Protein AF-A0A7S2Q3U4-F1 (afdb_monomer)

InterPro domains:
  IPR019410 Lysine methyltransferase [PF10294] (89-239)
  IPR019410 Lysine methyltransferase [PTHR14614] (56-246)
  IPR029063 S-adenosyl-L-methionine-dependent methyltransferase superfamily [G3DSA:3.40.50.150] (83-273)
  IPR029063 S-adenosyl-L-methionine-dependent methyltransferase superfamily [SSF53335] (100-241)

Mean predicted aligned error: 9.2 Å

Structure (mmCIF, N/CA/C/O backbone):
data_AF-A0A7S2Q3U4-F1
#
_entry.id   AF-A0A7S2Q3U4-F1
#
loop_
_atom_site.group_PDB
_atom_site.id
_atom_site.type_symbol
_atom_site.label_atom_id
_atom_site.label_alt_id
_atom_site.label_comp_id
_atom_site.label_asym_id
_atom_site.label_entity_id
_atom_site.label_seq_id
_atom_site.pdbx_PDB_ins_code
_atom_site.Cartn_x
_atom_site.Cartn_y
_atom_site.Cartn_z
_atom_site.occupancy
_atom_site.B_iso_or_equiv
_atom_site.auth_seq_id
_atom_site.auth_comp_id
_atom_site.auth_asym_id
_atom_site.auth_atom_id
_atom_site.pdbx_PDB_model_num
ATOM 1 N N . ALA A 1 1 ? -20.741 70.469 26.275 1.00 39.69 1 ALA A N 1
ATOM 2 C CA . ALA A 1 1 ? -21.508 69.922 27.409 1.00 39.69 1 ALA A CA 1
ATOM 3 C C . ALA A 1 1 ? -22.621 69.038 26.862 1.00 39.69 1 ALA A C 1
ATOM 5 O O . ALA A 1 1 ? -23.192 69.388 25.840 1.00 39.69 1 ALA A O 1
ATOM 6 N N . SER A 1 2 ? -22.892 67.933 27.559 1.00 34.25 2 SER A N 1
ATOM 7 C CA . SER A 1 2 ? -23.866 66.868 27.267 1.00 34.25 2 SER A CA 1
ATOM 8 C C . SER A 1 2 ? -23.470 65.836 26.199 1.00 34.25 2 SER A C 1
ATOM 10 O O . SER A 1 2 ? -23.856 65.908 25.038 1.00 34.25 2 SER A O 1
ATOM 12 N N . PHE A 1 3 ? -22.700 64.846 26.658 1.00 31.09 3 PHE A N 1
ATOM 13 C CA . PHE A 1 3 ? -22.682 63.483 26.129 1.00 31.09 3 PHE A CA 1
ATOM 14 C C . PHE A 1 3 ? -23.925 62.754 26.656 1.00 31.09 3 PHE A C 1
ATOM 16 O O . PHE A 1 3 ? -24.131 62.726 27.867 1.00 31.09 3 PHE A O 1
ATOM 23 N N . THR A 1 4 ? -24.719 62.130 25.786 1.00 37.69 4 THR A N 1
ATOM 24 C CA . THR A 1 4 ? -25.735 61.138 26.180 1.00 37.69 4 THR A CA 1
ATOM 25 C C . THR A 1 4 ? -25.824 60.023 25.134 1.00 37.69 4 THR A C 1
ATOM 27 O O . THR A 1 4 ? -26.362 60.194 24.050 1.00 37.69 4 THR A O 1
ATOM 30 N N . SER A 1 5 ? -25.203 58.892 25.484 1.00 32.31 5 SER A N 1
ATOM 31 C CA . SER A 1 5 ? -25.674 57.508 25.329 1.00 32.31 5 SER A CA 1
ATOM 32 C C . SER A 1 5 ? -26.728 57.202 24.250 1.00 32.31 5 SER A C 1
ATOM 34 O O . SER A 1 5 ? -27.918 57.424 24.468 1.00 32.31 5 SER A O 1
ATOM 36 N N . VAL A 1 6 ? -26.315 56.476 23.205 1.00 34.75 6 VAL A N 1
ATOM 37 C CA . VAL A 1 6 ? -27.176 55.498 22.522 1.00 34.75 6 VAL A CA 1
ATOM 38 C C . VAL A 1 6 ? -26.404 54.181 22.423 1.00 34.75 6 VAL A C 1
ATOM 40 O O . VAL A 1 6 ? -25.513 54.023 21.592 1.00 34.75 6 VAL A O 1
ATOM 43 N N . LEU A 1 7 ? -26.722 53.257 23.334 1.00 30.14 7 LEU A N 1
ATOM 44 C CA . LEU A 1 7 ? -26.370 51.841 23.245 1.00 30.14 7 LEU A CA 1
ATOM 45 C C . LEU A 1 7 ? -27.150 51.230 22.072 1.00 30.14 7 LEU A C 1
ATOM 47 O O . LEU A 1 7 ? -28.379 51.199 22.109 1.00 30.14 7 LEU A O 1
ATOM 51 N N . ALA A 1 8 ? -26.447 50.723 21.062 1.00 33.50 8 ALA A N 1
ATOM 52 C CA . ALA A 1 8 ? -27.019 49.838 20.055 1.00 33.50 8 ALA A CA 1
ATOM 53 C C . ALA A 1 8 ? -26.645 48.391 20.401 1.00 33.50 8 ALA A C 1
ATOM 55 O O . ALA A 1 8 ? -25.475 48.013 20.435 1.00 33.50 8 ALA A O 1
ATOM 56 N N . THR A 1 9 ? -27.673 47.610 20.705 1.00 32.03 9 THR A N 1
ATOM 57 C CA . THR A 1 9 ? -27.653 46.184 21.020 1.00 32.03 9 THR A CA 1
ATOM 58 C C . THR A 1 9 ? -27.154 45.380 19.816 1.00 32.03 9 THR A C 1
ATOM 60 O O . THR A 1 9 ? -27.858 45.276 18.816 1.00 32.03 9 THR A O 1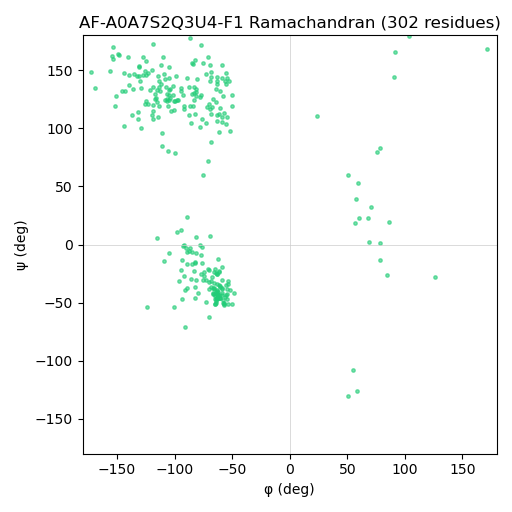
ATOM 63 N N . PHE A 1 10 ? -25.965 44.780 19.904 1.00 30.84 10 PHE A N 1
ATOM 64 C CA . PHE A 1 10 ? -25.557 43.720 18.979 1.00 30.84 10 PHE A CA 1
ATOM 65 C C . PHE A 1 10 ? -26.081 42.384 19.509 1.00 30.84 10 PHE A C 1
ATOM 67 O O . PHE A 1 10 ? -25.569 41.842 20.486 1.00 30.84 10 PHE A O 1
ATOM 74 N N . LEU A 1 11 ? -27.141 41.882 18.874 1.00 31.42 11 LEU A N 1
ATOM 75 C CA . LEU A 1 11 ? -27.585 40.501 19.018 1.00 31.42 11 LEU A CA 1
ATOM 76 C C . LEU A 1 11 ? -26.591 39.588 18.296 1.00 31.42 11 LEU A C 1
ATOM 78 O O . LEU A 1 11 ? -26.389 39.683 17.087 1.00 31.42 11 LEU A O 1
ATOM 82 N N . SER A 1 12 ? -25.979 38.710 19.077 1.00 30.80 12 SER A N 1
ATOM 83 C CA . SER A 1 12 ? -25.169 37.574 18.664 1.00 30.80 12 SER A CA 1
ATOM 84 C C . SER A 1 12 ? -26.010 36.607 17.829 1.00 30.80 12 SER A C 1
ATOM 86 O O . SER A 1 12 ? -26.972 36.025 18.327 1.00 30.80 12 SER A O 1
ATOM 88 N N . LEU A 1 13 ? -25.631 36.410 16.567 1.00 27.88 13 LEU A N 1
ATOM 89 C CA . LEU A 1 13 ? -26.151 35.336 15.726 1.00 27.88 13 LEU A CA 1
ATOM 90 C C . LEU A 1 13 ? -25.061 34.265 15.594 1.00 27.88 13 LEU A C 1
ATOM 92 O O . LEU A 1 13 ? -24.306 34.232 14.626 1.00 27.88 13 LEU A O 1
ATOM 96 N N . SER A 1 14 ? -24.940 33.418 16.615 1.00 30.03 14 SER A N 1
ATOM 97 C CA . SER A 1 14 ? -24.139 32.198 16.529 1.00 30.03 14 SER A CA 1
ATOM 98 C C . SER A 1 14 ? -24.891 31.208 15.646 1.00 30.03 14 SER A C 1
ATOM 100 O O . SER A 1 14 ? -25.899 30.637 16.060 1.00 30.03 14 SER A O 1
ATOM 102 N N . ILE A 1 15 ? -24.428 31.035 14.409 1.00 30.47 15 ILE A N 1
ATOM 103 C CA . ILE A 1 15 ? -24.884 29.953 13.539 1.00 30.47 15 ILE A CA 1
ATOM 104 C C . ILE A 1 15 ? -24.358 28.652 14.144 1.00 30.47 15 ILE A C 1
ATOM 106 O O . ILE A 1 15 ? -23.153 28.414 14.209 1.00 30.47 15 ILE A O 1
ATOM 110 N N . LEU A 1 16 ? -25.293 27.844 14.636 1.00 29.38 16 LEU A N 1
ATOM 111 C CA . LEU A 1 16 ? -25.071 26.503 15.150 1.00 29.38 16 LEU A CA 1
ATOM 112 C C . LEU A 1 16 ? -24.691 25.600 13.963 1.00 29.38 16 LEU A C 1
ATOM 114 O O . LEU A 1 16 ? -25.557 25.021 13.312 1.00 29.38 16 LEU A O 1
ATOM 118 N N . VAL A 1 17 ? -23.402 25.509 13.635 1.00 33.88 17 VAL A N 1
ATOM 119 C CA . VAL A 1 17 ? -22.908 24.395 12.820 1.00 33.88 17 VAL A CA 1
ATOM 120 C C . VAL A 1 17 ? -22.855 23.204 13.763 1.00 33.88 17 VAL A C 1
ATOM 122 O O . VAL A 1 17 ? -22.078 23.190 14.715 1.00 33.88 17 VAL A O 1
ATOM 125 N N . GLY A 1 18 ? -23.774 22.262 13.563 1.00 26.69 18 GLY A N 1
ATOM 126 C CA . GLY A 1 18 ? -23.848 21.044 14.349 1.00 26.69 18 GLY A CA 1
ATOM 127 C C . GLY A 1 18 ? -22.545 20.271 14.219 1.00 26.69 18 GLY A C 1
ATOM 128 O O . GLY A 1 18 ? -22.296 19.640 13.197 1.00 26.69 18 GLY A O 1
ATOM 129 N N . SER A 1 19 ? -21.729 20.308 15.267 1.00 32.62 19 SER A N 1
ATOM 130 C CA . SER A 1 19 ? -20.693 19.315 15.493 1.00 32.62 19 SER A CA 1
ATOM 131 C C . SER A 1 19 ? -21.398 17.974 15.658 1.00 32.62 19 SER A C 1
ATOM 133 O O . SER A 1 19 ? -21.882 17.649 16.743 1.00 32.62 19 SER A O 1
ATOM 135 N N . SER A 1 20 ? -21.477 17.179 14.593 1.00 30.70 20 SER A N 1
ATOM 136 C CA . SER A 1 20 ? -21.661 15.739 14.734 1.00 30.70 20 SER A CA 1
ATOM 137 C C . SER A 1 20 ? -20.352 15.175 15.282 1.00 30.70 20 SER A C 1
ATOM 139 O O . SER A 1 20 ? -19.569 14.554 14.569 1.00 30.70 20 SER A O 1
ATOM 141 N N . ALA A 1 21 ? -20.089 15.462 16.559 1.00 32.41 21 ALA A N 1
ATOM 142 C CA . ALA A 1 21 ? -19.176 14.670 17.349 1.00 32.41 21 ALA A CA 1
ATOM 143 C C . ALA A 1 21 ? -19.734 13.250 17.290 1.00 32.41 21 ALA A C 1
ATOM 145 O O . ALA A 1 21 ? -20.852 13.001 17.749 1.00 32.41 21 ALA A O 1
ATOM 146 N N . PHE A 1 22 ? -18.996 12.355 16.639 1.00 33.34 22 PHE A N 1
ATOM 147 C CA . PHE A 1 22 ? -19.257 10.931 16.709 1.00 33.34 22 PHE A CA 1
ATOM 148 C C . PHE A 1 22 ? -19.243 10.582 18.199 1.00 33.34 22 PHE A C 1
ATOM 150 O O . PHE A 1 22 ? -18.209 10.610 18.863 1.00 33.34 22 PHE A O 1
ATOM 157 N N . SER A 1 23 ? -20.438 10.400 18.756 1.00 31.28 23 SER A N 1
ATOM 158 C CA . SER A 1 23 ? -20.632 9.951 20.123 1.00 31.28 23 SER A CA 1
ATOM 159 C C . SER A 1 23 ? -19.931 8.607 20.224 1.00 31.28 23 SER A C 1
ATOM 161 O O . SER A 1 23 ? -20.405 7.642 19.627 1.00 31.28 23 SER A O 1
ATOM 163 N N . ALA A 1 24 ? -18.819 8.563 20.959 1.00 37.25 24 ALA A N 1
ATOM 164 C CA . ALA A 1 24 ? -18.133 7.340 21.340 1.00 37.25 24 ALA A CA 1
ATOM 165 C C . ALA A 1 24 ? -19.154 6.388 21.978 1.00 37.25 24 ALA A C 1
ATOM 167 O O . ALA A 1 24 ? -19.521 6.530 23.147 1.00 37.25 24 ALA A O 1
ATOM 168 N N . SER A 1 25 ? -19.675 5.452 21.182 1.00 31.17 25 SER A N 1
ATOM 169 C CA . SER A 1 25 ? -20.536 4.395 21.683 1.00 31.17 25 SER A CA 1
ATOM 170 C C . SER A 1 25 ? -19.630 3.367 22.340 1.00 31.17 25 SER A C 1
ATOM 172 O O . SER A 1 25 ? -18.963 2.565 21.692 1.00 31.17 25 SER A O 1
ATOM 174 N N . THR A 1 26 ? -19.576 3.431 23.658 1.00 41.06 26 THR A N 1
ATOM 175 C CA . THR A 1 26 ? -18.951 2.442 24.518 1.00 41.06 26 THR A CA 1
ATOM 176 C C . THR A 1 26 ? -19.664 1.096 24.385 1.00 41.06 26 THR A C 1
ATOM 178 O O . THR A 1 26 ? -20.737 0.907 24.947 1.00 41.06 26 THR A O 1
ATOM 181 N N . SER A 1 27 ? -19.040 0.126 23.707 1.00 35.81 27 SER A N 1
ATOM 182 C CA . SER A 1 27 ? -18.682 -1.160 24.328 1.00 35.81 27 SER A CA 1
ATOM 183 C C . SER A 1 27 ? -17.751 -1.989 23.430 1.00 35.81 27 SER A C 1
ATOM 185 O O . SER A 1 27 ? -18.069 -2.204 22.266 1.00 35.81 27 SER A O 1
ATOM 187 N N . LYS A 1 28 ? -16.701 -2.548 24.052 1.00 42.38 28 LYS A N 1
ATOM 188 C CA . LYS A 1 28 ? -15.838 -3.656 23.595 1.00 42.38 28 LYS A CA 1
ATOM 189 C C . LYS A 1 28 ? -14.800 -3.344 22.512 1.00 42.38 28 LYS A C 1
ATOM 191 O O . LYS A 1 28 ? -14.924 -3.787 21.383 1.00 42.38 28 LYS A O 1
ATOM 196 N N . ASN A 1 29 ? -13.687 -2.752 22.930 1.00 52.12 29 ASN A N 1
ATOM 197 C CA . ASN A 1 29 ? -12.389 -3.368 22.669 1.00 52.12 29 ASN A CA 1
ATOM 198 C C . ASN A 1 29 ? -11.424 -2.957 23.776 1.00 52.12 29 ASN A C 1
ATOM 200 O O . ASN A 1 29 ? -11.317 -1.791 24.141 1.00 52.12 29 ASN A O 1
ATOM 204 N N . ASP A 1 30 ? -10.793 -3.960 24.363 1.00 69.19 30 ASP A N 1
ATOM 205 C CA . ASP A 1 30 ? -9.856 -3.873 25.474 1.00 69.19 30 ASP A CA 1
ATOM 206 C C . ASP A 1 30 ? -8.520 -3.327 24.925 1.00 69.19 30 ASP A C 1
ATOM 208 O O . ASP A 1 30 ? -7.521 -4.026 24.869 1.00 69.19 30 ASP A O 1
ATOM 212 N N . ALA A 1 31 ? -8.509 -2.123 24.347 1.00 82.56 31 ALA A N 1
ATOM 213 C CA . ALA A 1 31 ? -7.340 -1.564 23.672 1.00 82.56 31 ALA A CA 1
ATOM 214 C C . ALA A 1 31 ? -7.238 -0.055 23.921 1.00 82.56 31 ALA A C 1
ATOM 216 O O . ALA A 1 31 ? -8.213 0.680 23.789 1.00 82.56 31 ALA A O 1
ATOM 217 N N . ALA A 1 32 ? -6.048 0.406 24.303 1.00 91.50 32 ALA A N 1
ATOM 218 C CA . ALA A 1 32 ? -5.772 1.815 24.550 1.00 91.50 32 ALA A CA 1
ATOM 219 C C . ALA A 1 32 ? -5.422 2.525 23.238 1.00 91.50 32 ALA A C 1
ATOM 221 O O . ALA A 1 32 ? -4.543 2.064 22.513 1.00 91.50 32 ALA A O 1
ATOM 222 N N . LEU A 1 33 ? -6.067 3.655 22.946 1.00 94.06 33 LEU A N 1
ATOM 223 C CA . LEU A 1 33 ? -5.716 4.493 21.798 1.00 94.06 33 LEU A CA 1
ATOM 224 C C . LEU A 1 33 ? -4.270 4.996 21.933 1.00 94.06 33 LEU A C 1
ATOM 226 O O . LEU A 1 33 ? -3.877 5.493 22.989 1.00 94.06 33 LEU A O 1
ATOM 230 N N . VAL A 1 34 ? -3.487 4.864 20.864 1.00 95.25 34 VAL A N 1
ATOM 231 C CA . VAL A 1 34 ? -2.130 5.417 20.750 1.00 95.25 34 VAL A CA 1
ATOM 232 C C . VAL A 1 34 ? -2.182 6.697 19.927 1.00 95.25 34 VAL A C 1
ATOM 234 O O . VAL A 1 34 ? -1.734 7.746 20.389 1.00 95.25 34 VAL A O 1
ATOM 237 N N . GLN A 1 35 ? -2.760 6.618 18.730 1.00 96.62 35 GLN A N 1
ATOM 238 C CA . GLN A 1 35 ? -2.918 7.751 17.825 1.00 96.62 35 GLN A CA 1
ATOM 239 C C . GLN A 1 35 ? -4.076 7.517 16.855 1.00 96.62 35 GLN A C 1
ATOM 241 O O . GLN A 1 35 ? -4.349 6.377 16.493 1.00 96.62 35 GLN A O 1
ATOM 246 N N . SER A 1 36 ? -4.740 8.589 16.432 1.00 97.44 36 SER A N 1
ATOM 247 C CA . SER A 1 36 ? -5.798 8.538 15.413 1.00 97.44 36 SER A CA 1
ATOM 248 C C . SER A 1 36 ? -5.314 9.147 14.105 1.00 97.44 36 SER A C 1
ATOM 250 O O . SER A 1 36 ? -4.590 10.143 14.118 1.00 97.44 36 SER A O 1
ATOM 252 N N . TYR A 1 37 ? -5.730 8.562 12.985 1.00 98.31 37 TYR A N 1
ATOM 253 C CA . TYR A 1 37 ? -5.413 9.011 11.633 1.00 98.31 37 TYR A CA 1
ATOM 254 C C . TYR A 1 37 ? -6.705 9.360 10.916 1.00 98.31 37 TYR A C 1
ATOM 256 O O . TYR A 1 37 ? -7.569 8.503 10.740 1.00 98.31 37 TYR A O 1
ATOM 264 N N . THR A 1 38 ? -6.854 10.609 10.482 1.00 98.25 38 THR A N 1
ATOM 265 C CA . THR A 1 38 ? -8.004 11.020 9.665 1.00 98.25 38 THR A CA 1
ATOM 266 C C . THR A 1 38 ? -7.522 11.651 8.374 1.00 98.25 38 THR A C 1
ATOM 268 O O . THR A 1 38 ? -6.753 12.610 8.407 1.00 98.25 38 THR A O 1
ATOM 271 N N . LEU A 1 39 ? -7.972 11.103 7.247 1.00 98.38 39 LEU A N 1
ATOM 272 C CA . LEU A 1 39 ? -7.592 11.535 5.910 1.00 98.38 39 LEU A CA 1
ATOM 273 C C . LEU A 1 39 ? -8.692 12.401 5.297 1.00 98.38 39 LEU A C 1
ATOM 275 O O . LEU A 1 39 ? -9.854 11.989 5.239 1.00 98.38 39 LEU A O 1
ATOM 279 N N . TYR A 1 40 ? -8.309 13.567 4.795 1.00 98.12 40 TYR A N 1
ATOM 280 C CA . TYR A 1 40 ? -9.186 14.562 4.195 1.00 98.12 40 TYR A CA 1
ATOM 281 C C . TYR A 1 40 ? -8.810 14.819 2.736 1.00 98.12 40 TYR A C 1
ATOM 283 O O . TYR A 1 40 ? -7.642 14.716 2.358 1.00 98.12 40 TYR A O 1
ATOM 291 N N . ASP A 1 41 ? -9.798 15.187 1.924 1.00 96.31 41 ASP A N 1
ATOM 292 C CA . ASP A 1 41 ? -9.553 15.833 0.633 1.00 96.31 41 ASP A CA 1
ATOM 293 C C . ASP A 1 41 ? -9.414 17.362 0.761 1.00 96.31 41 ASP A C 1
ATOM 295 O O . ASP A 1 41 ? -9.588 17.954 1.831 1.00 96.31 41 ASP A O 1
ATOM 299 N N . ASN A 1 42 ? -9.139 18.013 -0.370 1.00 91.81 42 ASN A N 1
ATOM 300 C CA . ASN A 1 42 ? -9.040 19.470 -0.488 1.00 91.81 42 ASN A CA 1
ATOM 301 C C . ASN A 1 42 ? -10.317 20.232 -0.079 1.00 91.81 42 ASN A C 1
ATOM 303 O O . ASN A 1 42 ? -10.247 21.423 0.222 1.00 91.81 42 ASN A O 1
ATOM 307 N N . GLU A 1 43 ? -11.477 19.572 -0.050 1.00 94.06 43 GLU A N 1
ATOM 308 C CA . GLU A 1 43 ? -12.759 20.143 0.380 1.00 94.06 43 GLU A CA 1
ATOM 309 C C . GLU A 1 43 ? -13.052 19.857 1.865 1.00 94.06 43 GLU A C 1
ATOM 311 O O . GLU A 1 43 ? -14.170 20.083 2.345 1.00 94.06 43 GLU A O 1
ATOM 316 N N . ARG A 1 44 ? -12.044 19.378 2.613 1.00 93.06 44 ARG A N 1
ATOM 317 C CA . ARG A 1 44 ? -12.126 19.008 4.034 1.00 93.06 44 ARG A CA 1
ATOM 318 C C . ARG A 1 44 ? -13.148 17.895 4.301 1.00 93.06 44 ARG A C 1
ATOM 320 O O . ARG A 1 44 ? -13.620 17.761 5.431 1.00 93.06 44 ARG A O 1
ATOM 327 N N . GLN A 1 45 ? -13.480 17.081 3.298 1.00 95.75 45 GLN A N 1
ATOM 328 C CA . GLN A 1 45 ? -14.313 15.896 3.486 1.00 95.75 45 GLN A CA 1
ATOM 329 C C . GLN A 1 45 ? -13.454 14.727 3.958 1.00 95.75 45 GLN A C 1
ATOM 331 O O . GLN A 1 45 ? -12.371 14.484 3.426 1.00 95.75 45 GLN A O 1
ATOM 336 N N . ILE A 1 46 ? -13.945 13.990 4.956 1.00 96.56 46 ILE A N 1
ATOM 337 C CA . ILE A 1 46 ? -13.269 12.788 5.452 1.00 96.56 46 ILE A CA 1
ATOM 338 C C . ILE A 1 46 ? -13.381 11.700 4.386 1.00 96.56 46 ILE A C 1
ATOM 340 O O . ILE A 1 46 ? -14.478 11.292 4.007 1.00 96.56 46 ILE A O 1
ATOM 344 N N . LEU A 1 47 ? -12.233 11.214 3.926 1.00 96.50 47 LEU A N 1
ATOM 345 C CA . LEU A 1 47 ? -12.142 10.112 2.974 1.00 96.50 47 LEU A CA 1
ATOM 346 C C . LEU A 1 47 ? -12.021 8.752 3.661 1.00 96.50 47 LEU A C 1
ATOM 348 O O . LEU A 1 47 ? -12.408 7.742 3.077 1.00 96.50 47 LEU A O 1
ATOM 352 N N . GLY A 1 48 ? -11.481 8.730 4.876 1.00 96.31 48 GLY A N 1
ATOM 353 C CA . GLY A 1 48 ? -11.304 7.532 5.682 1.00 96.31 48 GLY A CA 1
ATOM 354 C C . GLY A 1 48 ? -10.471 7.809 6.928 1.00 96.31 48 GLY A C 1
ATOM 355 O O . GLY A 1 48 ? -9.871 8.879 7.071 1.00 96.31 48 GLY A O 1
ATOM 356 N N . CYS A 1 49 ? -10.453 6.848 7.843 1.00 97.06 49 CYS A N 1
ATOM 357 C CA . CYS A 1 49 ? -9.707 6.939 9.090 1.00 97.06 49 CYS A CA 1
ATOM 358 C C . CYS A 1 49 ? -9.337 5.554 9.622 1.00 97.06 49 CYS A C 1
ATOM 360 O O . CYS A 1 49 ? -9.926 4.540 9.239 1.00 97.06 49 CYS A O 1
ATOM 362 N N . CYS A 1 50 ? -8.365 5.533 10.526 1.00 97.62 50 CYS A N 1
ATOM 363 C CA . CYS A 1 50 ? -8.058 4.394 11.377 1.00 97.62 50 CYS A CA 1
ATOM 364 C C . CYS A 1 50 ? -7.409 4.880 12.673 1.00 97.62 50 CYS A C 1
ATOM 366 O O . CYS A 1 50 ? -6.823 5.962 12.705 1.00 97.62 50 CYS A O 1
ATOM 368 N N . ASP A 1 51 ? -7.443 4.049 13.704 1.00 97.31 51 ASP A N 1
ATOM 369 C CA . ASP A 1 51 ? -6.768 4.311 14.971 1.00 97.31 51 ASP A CA 1
ATOM 370 C C . ASP A 1 51 ? -5.631 3.316 15.170 1.00 97.31 51 ASP A C 1
ATOM 372 O O . ASP A 1 51 ? -5.827 2.113 15.031 1.00 97.31 51 ASP A O 1
ATOM 376 N N . GLU A 1 52 ? -4.442 3.778 15.543 1.00 97.00 52 GLU A N 1
ATOM 377 C CA . GLU A 1 52 ? -3.461 2.885 16.145 1.00 97.00 52 GLU A CA 1
ATOM 378 C C . GLU A 1 52 ? -3.781 2.700 17.622 1.00 97.00 52 GLU A C 1
ATOM 380 O O . GLU A 1 52 ? -3.971 3.659 18.376 1.00 97.00 52 GLU A O 1
ATOM 385 N N . VAL A 1 53 ? -3.805 1.442 18.041 1.00 95.69 53 VAL A N 1
ATOM 386 C CA . VAL A 1 53 ? -4.173 1.041 19.392 1.00 95.69 53 VAL A CA 1
ATOM 387 C C . VAL A 1 53 ? -3.105 0.144 20.006 1.00 95.69 53 VAL A C 1
ATOM 389 O O . VAL A 1 53 ? -2.275 -0.456 19.327 1.00 95.69 53 VAL A O 1
ATOM 392 N N . ARG A 1 54 ? -3.136 0.030 21.328 1.00 93.00 54 ARG A N 1
ATOM 393 C CA . ARG A 1 54 ? -2.368 -0.937 22.102 1.00 93.00 54 ARG A CA 1
ATOM 394 C C . ARG A 1 54 ? -3.346 -1.912 22.758 1.00 93.00 54 ARG A C 1
ATOM 396 O O . ARG A 1 54 ? -4.050 -1.494 23.681 1.00 93.00 54 ARG A O 1
ATOM 403 N N . PRO A 1 55 ? -3.407 -3.178 22.320 1.00 85.38 55 PRO A N 1
ATOM 404 C CA . PRO A 1 55 ? -4.226 -4.197 22.973 1.00 85.38 55 PRO A CA 1
ATOM 405 C C . PRO A 1 55 ? -3.875 -4.328 24.468 1.00 85.38 55 PRO A C 1
ATOM 407 O O . PRO A 1 55 ? -2.703 -4.265 24.841 1.00 85.38 55 PRO A O 1
ATOM 410 N N . SER A 1 56 ? -4.881 -4.464 25.338 1.00 73.50 56 SER A N 1
ATOM 411 C CA . SER A 1 56 ? -4.728 -4.592 26.798 1.00 73.50 56 SER A CA 1
ATOM 412 C C . SER A 1 56 ? -4.420 -6.024 27.236 1.00 73.50 56 SER A C 1
ATOM 414 O O . SER A 1 56 ? -3.842 -6.239 28.302 1.00 73.50 56 SER A O 1
ATOM 416 N N . THR A 1 57 ? -4.774 -7.003 26.404 1.00 66.81 57 THR A N 1
ATOM 417 C CA . THR A 1 57 ? -4.425 -8.414 26.566 1.00 66.81 57 THR A CA 1
ATOM 418 C C . THR A 1 57 ? -3.410 -8.808 25.505 1.00 66.81 57 THR A C 1
ATOM 420 O O . THR A 1 57 ? -3.442 -8.286 24.390 1.00 66.81 57 THR A O 1
ATOM 423 N N . LYS A 1 58 ? -2.509 -9.730 25.865 1.00 60.44 58 LYS A N 1
ATOM 424 C CA . LYS A 1 58 ? -1.669 -10.418 24.885 1.00 60.44 58 LYS A CA 1
ATOM 425 C C . LYS A 1 58 ? -2.562 -10.965 23.773 1.00 60.44 58 LYS A C 1
ATOM 427 O O . LYS A 1 58 ? -3.567 -11.623 24.051 1.00 60.44 58 LYS A O 1
ATOM 432 N N . THR A 1 59 ? -2.215 -10.664 22.534 1.00 62.00 59 THR A N 1
ATOM 433 C CA . THR A 1 59 ? -2.875 -11.251 21.370 1.00 62.00 59 THR A CA 1
ATOM 434 C C . THR A 1 59 ? -2.488 -12.728 21.255 1.00 62.00 59 THR A C 1
ATOM 436 O O . THR A 1 59 ? -1.507 -13.158 21.860 1.00 62.00 59 THR A O 1
ATOM 439 N N . ARG A 1 60 ? -3.259 -13.537 20.508 1.00 56.00 60 ARG A N 1
ATOM 440 C CA . ARG A 1 60 ? -2.906 -14.955 20.268 1.00 56.00 60 ARG A CA 1
ATOM 441 C C . ARG A 1 60 ? -1.485 -15.105 19.708 1.00 56.00 60 ARG A C 1
ATOM 443 O O . ARG A 1 60 ? -0.809 -16.065 20.051 1.00 56.00 60 ARG A O 1
ATOM 450 N N . ASP A 1 61 ? -1.045 -14.116 18.940 1.00 58.03 61 ASP A N 1
ATOM 451 C CA . ASP A 1 61 ? 0.264 -14.056 18.294 1.00 58.03 61 ASP A CA 1
ATOM 452 C C . ASP A 1 61 ? 1.399 -13.682 19.268 1.00 58.03 61 ASP A C 1
ATOM 454 O O . ASP A 1 61 ? 2.566 -13.710 18.894 1.00 58.03 61 ASP A O 1
ATOM 458 N N . ASP A 1 62 ? 1.099 -13.271 20.506 1.00 59.31 62 ASP A N 1
ATOM 459 C CA . ASP A 1 62 ? 2.114 -12.982 21.538 1.00 59.31 62 ASP A CA 1
ATOM 460 C C . ASP A 1 62 ? 2.535 -14.235 22.330 1.00 59.31 62 ASP A C 1
ATOM 462 O O . ASP A 1 62 ? 3.394 -14.148 23.216 1.00 59.31 62 ASP A O 1
ATOM 466 N N . ASP A 1 63 ? 1.899 -15.373 22.034 1.00 54.75 63 ASP A N 1
ATOM 467 C CA . ASP A 1 63 ? 2.234 -16.704 22.547 1.00 54.75 63 ASP A CA 1
ATOM 468 C C . ASP A 1 63 ? 2.714 -17.654 21.420 1.00 54.75 63 ASP A C 1
ATOM 470 O O . ASP A 1 63 ? 2.924 -18.843 21.671 1.00 54.75 63 ASP A O 1
ATOM 474 N N . GLU A 1 64 ? 2.887 -17.153 20.187 1.00 64.69 64 GLU A N 1
ATOM 475 C CA . GLU A 1 64 ? 3.547 -17.890 19.100 1.00 64.69 64 GLU A CA 1
ATOM 476 C C . GLU A 1 64 ? 5.043 -18.068 19.408 1.00 64.69 64 GLU A C 1
ATOM 478 O O . GLU A 1 64 ? 5.671 -17.212 20.036 1.00 64.69 64 GLU A O 1
ATOM 483 N N . GLU A 1 65 ? 5.612 -19.213 19.015 1.00 67.25 65 GLU A N 1
ATOM 484 C CA . GLU A 1 65 ? 7.060 -19.423 19.114 1.00 67.25 65 GLU A CA 1
ATOM 485 C C . GLU A 1 65 ? 7.782 -18.419 18.207 1.00 67.25 65 GLU A C 1
ATOM 487 O O . GLU A 1 65 ? 7.340 -18.197 17.078 1.00 67.25 65 GLU A O 1
ATOM 492 N N . GLU A 1 66 ? 8.885 -17.839 18.700 1.00 71.81 66 GLU A N 1
ATOM 493 C CA . GLU A 1 66 ? 9.727 -16.924 17.920 1.00 71.81 66 GLU A CA 1
ATOM 494 C C . GLU A 1 66 ? 10.070 -17.568 16.571 1.00 71.81 66 GLU A C 1
ATOM 496 O O . GLU A 1 66 ? 10.687 -18.639 16.517 1.00 71.81 66 GLU A O 1
ATOM 501 N N . ASP A 1 67 ? 9.656 -16.925 15.478 1.00 80.69 67 ASP A N 1
ATOM 502 C CA . ASP A 1 67 ? 9.989 -17.400 14.139 1.00 80.69 67 ASP A CA 1
ATOM 503 C C . ASP A 1 67 ? 11.441 -17.054 13.772 1.00 80.69 67 ASP A C 1
ATOM 505 O O . ASP A 1 67 ? 12.141 -16.323 14.477 1.00 80.69 67 ASP A O 1
ATOM 509 N N . GLU A 1 68 ? 11.924 -17.573 12.639 1.00 77.88 68 GLU A N 1
ATOM 510 C CA . GLU A 1 68 ? 13.300 -17.313 12.200 1.00 77.88 68 GLU A CA 1
ATOM 511 C C . GLU A 1 68 ? 13.598 -15.806 12.089 1.00 77.88 68 GLU A C 1
ATOM 513 O O . GLU A 1 68 ? 14.701 -15.375 12.415 1.00 77.88 68 GLU A O 1
ATOM 518 N N . VAL A 1 69 ? 12.627 -14.973 11.693 1.00 78.81 69 VAL A N 1
ATOM 519 C CA . VAL A 1 69 ? 12.813 -13.515 11.603 1.00 78.81 69 VAL A CA 1
ATOM 520 C C . VAL A 1 69 ? 13.027 -12.916 12.995 1.00 78.81 69 VAL A C 1
ATOM 522 O O . VAL A 1 69 ? 13.916 -12.083 13.166 1.00 78.81 69 VAL A O 1
ATOM 525 N N . GLU A 1 70 ? 12.269 -13.350 13.995 1.00 79.88 70 GLU A N 1
ATOM 526 C CA . GLU A 1 70 ? 12.395 -12.896 15.385 1.00 79.88 70 GLU A CA 1
ATOM 527 C C . GLU A 1 70 ? 13.678 -13.399 16.058 1.00 79.88 70 GLU A C 1
ATOM 529 O O . GLU A 1 70 ? 14.303 -12.660 16.819 1.00 79.88 70 GLU A O 1
ATOM 534 N N . MET A 1 71 ? 14.158 -14.589 15.685 1.00 78.75 71 MET A N 1
ATOM 535 C CA . MET A 1 71 ? 15.459 -15.098 16.132 1.00 78.75 71 MET A CA 1
ATOM 536 C C . MET A 1 71 ? 16.631 -14.233 15.648 1.00 78.75 71 MET A C 1
ATOM 538 O O . MET A 1 71 ? 17.651 -14.118 16.336 1.00 78.75 71 MET A O 1
ATOM 542 N N . PHE A 1 72 ? 16.523 -13.651 14.451 1.00 72.56 72 PHE A N 1
ATOM 543 C CA . PHE A 1 72 ? 17.588 -12.828 13.881 1.00 72.56 72 PHE A CA 1
ATOM 544 C C . PHE A 1 72 ? 17.414 -11.324 14.153 1.00 72.56 72 PHE A C 1
ATOM 546 O O . PHE A 1 72 ? 18.412 -10.594 14.104 1.00 72.56 72 PHE A O 1
ATOM 553 N N . TYR A 1 73 ? 16.200 -10.832 14.448 1.00 75.56 73 TYR A N 1
ATOM 554 C CA . TYR A 1 73 ? 15.909 -9.394 14.517 1.00 75.56 73 TYR A CA 1
ATOM 555 C C . TYR A 1 73 ? 14.987 -8.993 15.662 1.00 75.56 73 TYR A C 1
ATOM 557 O O . TYR A 1 73 ? 13.990 -9.637 15.959 1.00 75.56 73 TYR A O 1
ATOM 565 N N . ALA A 1 74 ? 15.240 -7.795 16.191 1.00 82.81 74 ALA A N 1
ATOM 566 C CA . ALA A 1 74 ? 14.230 -7.084 16.956 1.00 82.81 74 ALA A CA 1
ATOM 567 C C . ALA A 1 74 ? 13.048 -6.731 16.043 1.00 82.81 74 ALA A C 1
ATOM 569 O O . ALA A 1 74 ? 13.213 -6.032 15.031 1.00 82.81 74 ALA A O 1
ATOM 570 N N . THR A 1 75 ? 11.868 -7.193 16.434 1.00 88.88 75 THR A N 1
ATOM 571 C CA . THR A 1 75 ? 10.597 -6.870 15.796 1.00 88.88 75 THR A CA 1
ATOM 572 C C . THR A 1 75 ? 9.750 -6.012 16.728 1.00 88.88 75 THR A C 1
ATOM 574 O O . THR A 1 75 ? 9.908 -6.012 17.951 1.00 88.88 75 THR A O 1
ATOM 577 N N . THR A 1 76 ? 8.855 -5.227 16.142 1.00 91.56 76 THR A N 1
ATOM 578 C CA . THR A 1 76 ? 7.785 -4.549 16.876 1.00 91.56 76 THR A CA 1
ATOM 579 C C . THR A 1 76 ? 6.469 -4.800 16.161 1.00 91.56 76 THR A C 1
ATOM 581 O O . THR A 1 76 ? 6.448 -5.041 14.956 1.00 91.56 76 THR A O 1
ATOM 584 N N . LYS A 1 77 ? 5.357 -4.757 16.891 1.00 93.12 77 LYS A N 1
ATOM 585 C CA . LYS A 1 77 ? 4.015 -4.887 16.318 1.00 93.12 77 LYS A CA 1
ATOM 586 C C . LYS A 1 77 ? 3.272 -3.567 16.481 1.00 93.12 77 LYS A C 1
ATOM 588 O O . LYS A 1 77 ? 3.307 -2.967 17.557 1.00 93.12 77 LYS A O 1
ATOM 593 N N . ARG A 1 78 ? 2.598 -3.128 15.421 1.00 96.00 78 ARG A N 1
ATOM 594 C CA . ARG A 1 78 ? 1.622 -2.031 15.453 1.00 96.00 78 ARG A CA 1
ATOM 595 C C . ARG A 1 78 ? 0.245 -2.581 15.136 1.00 96.00 78 ARG A C 1
ATOM 597 O O . ARG A 1 78 ? 0.119 -3.498 14.325 1.00 96.00 78 ARG A O 1
ATOM 604 N N . TYR A 1 79 ? -0.770 -2.013 15.771 1.00 96.75 79 TYR A N 1
ATOM 605 C CA . TYR A 1 79 ? -2.142 -2.487 15.665 1.00 96.75 79 TYR A CA 1
ATOM 606 C C . TYR A 1 79 ? -3.033 -1.355 15.185 1.00 96.75 79 TYR A C 1
ATOM 608 O O . TYR A 1 79 ? -3.119 -0.326 15.848 1.00 96.75 79 TYR A O 1
ATOM 616 N N . PHE A 1 80 ? -3.699 -1.551 14.054 1.00 97.50 80 PHE A N 1
ATOM 617 C CA . PHE A 1 80 ? -4.549 -0.556 13.415 1.00 97.50 80 PHE A CA 1
ATOM 618 C C . PHE A 1 80 ? -6.003 -1.017 13.460 1.00 97.50 80 PHE A C 1
ATOM 620 O O . PHE A 1 80 ? -6.344 -2.065 12.916 1.00 97.50 80 PHE A O 1
ATOM 627 N N . MET A 1 81 ? -6.857 -0.242 14.113 1.00 96.56 81 MET A N 1
ATOM 628 C CA . MET A 1 81 ? -8.295 -0.438 14.159 1.00 96.56 81 MET A CA 1
ATOM 629 C C . MET A 1 81 ? -8.950 0.354 13.028 1.00 96.56 81 MET A C 1
ATOM 631 O O . MET A 1 81 ? -8.849 1.580 12.975 1.00 96.56 81 MET A O 1
ATOM 635 N N . PHE A 1 82 ? -9.628 -0.349 12.127 1.00 96.19 82 PHE A N 1
ATOM 636 C CA . PHE A 1 82 ? -10.386 0.250 11.035 1.00 96.19 82 PHE A CA 1
ATOM 637 C C . PHE A 1 82 ? -11.881 0.195 11.339 1.00 96.19 82 PHE A C 1
ATOM 639 O O . PHE A 1 82 ? -12.403 -0.906 11.566 1.00 96.19 82 PHE A O 1
ATOM 646 N N . PRO A 1 83 ? -12.589 1.335 11.286 1.00 91.12 83 PRO A N 1
ATOM 647 C CA . PRO A 1 83 ? -14.028 1.341 11.464 1.00 91.12 83 PRO A CA 1
ATOM 648 C C . PRO A 1 83 ? -14.704 0.554 10.341 1.00 91.12 83 PRO A C 1
ATOM 650 O O . PRO A 1 83 ? -14.304 0.628 9.172 1.00 91.12 83 PRO A O 1
ATOM 653 N N . THR A 1 84 ? -15.744 -0.210 10.671 1.00 80.75 84 THR A N 1
ATOM 654 C CA . THR A 1 84 ? -16.583 -0.848 9.648 1.00 80.75 84 THR A CA 1
ATOM 655 C C . THR A 1 84 ? -18.052 -0.492 9.822 1.00 80.75 84 THR A C 1
ATOM 657 O O . THR A 1 84 ? -18.557 -0.356 10.934 1.00 80.75 84 THR A O 1
ATOM 660 N N . SER A 1 85 ? -18.780 -0.371 8.708 1.00 71.50 85 SER A N 1
ATOM 661 C CA . SER A 1 85 ? -20.185 0.066 8.705 1.00 71.50 85 SER A CA 1
ATOM 662 C C . SER A 1 85 ? -21.131 -0.886 9.467 1.00 71.50 85 SER A C 1
ATOM 664 O O . SER A 1 85 ? -22.277 -0.530 9.726 1.00 71.50 85 SER A O 1
ATOM 666 N N . GLY A 1 86 ? -20.673 -2.096 9.821 1.00 68.75 86 GLY A N 1
ATOM 667 C CA . GLY A 1 86 ? -21.427 -3.096 10.585 1.00 68.75 86 GLY A CA 1
ATOM 668 C C . GLY A 1 86 ? -21.224 -3.047 12.104 1.00 68.75 86 GLY A C 1
ATOM 669 O O . GLY A 1 86 ? -21.841 -3.848 12.798 1.00 68.75 86 GLY A O 1
ATOM 670 N N . GLY A 1 87 ? -20.376 -2.147 12.619 1.00 70.50 87 GLY A N 1
ATOM 671 C CA . GLY A 1 87 ? -20.045 -2.058 14.049 1.00 70.50 87 GLY A CA 1
ATOM 672 C C . GLY A 1 87 ? -19.032 -3.100 14.543 1.00 70.50 87 GLY A C 1
ATOM 673 O O . GLY A 1 87 ? -18.696 -3.102 15.723 1.00 70.50 87 GLY A O 1
ATOM 674 N N . ASP A 1 88 ? -18.530 -3.954 13.646 1.00 79.44 88 ASP A N 1
ATOM 675 C CA . ASP A 1 88 ? -17.428 -4.884 13.906 1.00 79.44 88 ASP A CA 1
ATOM 676 C C . ASP A 1 88 ? -16.134 -4.285 13.345 1.00 79.44 88 ASP A C 1
ATOM 678 O O . ASP A 1 88 ? -15.698 -4.626 12.236 1.00 79.44 88 ASP A O 1
ATOM 682 N N . ASP A 1 89 ? -15.547 -3.340 14.075 1.00 90.38 89 ASP A N 1
ATOM 683 C CA . ASP A 1 89 ? -14.266 -2.741 13.702 1.00 90.38 89 ASP A CA 1
ATOM 684 C C . ASP A 1 89 ? -13.196 -3.825 13.505 1.00 90.38 89 ASP A C 1
ATOM 686 O O . ASP A 1 89 ? -13.173 -4.860 14.183 1.00 90.38 89 ASP A O 1
ATOM 690 N N . LYS A 1 90 ? -12.319 -3.618 12.522 1.00 93.31 90 LYS A N 1
ATOM 691 C CA . LYS A 1 90 ? -11.293 -4.592 12.146 1.00 93.31 90 LYS A CA 1
ATOM 692 C C . LYS A 1 90 ? -9.939 -4.173 12.683 1.00 93.31 90 LYS A C 1
ATOM 694 O O . LYS A 1 90 ? -9.379 -3.177 12.240 1.00 93.31 90 LYS A O 1
ATOM 699 N N . LEU A 1 91 ? -9.412 -4.980 13.600 1.00 95.06 91 LEU A N 1
ATOM 700 C CA . LEU A 1 91 ? -8.051 -4.860 14.101 1.00 95.06 91 LEU A CA 1
ATOM 701 C C . LEU A 1 91 ? -7.088 -5.583 13.159 1.00 95.06 91 LEU A C 1
ATOM 703 O O . LEU A 1 91 ? -7.196 -6.795 12.979 1.00 95.06 91 LEU A O 1
ATOM 707 N N . LEU A 1 92 ? -6.145 -4.844 12.588 1.00 96.06 92 LEU A N 1
ATOM 708 C CA . LEU A 1 92 ? -5.040 -5.378 11.801 1.00 96.06 92 LEU A CA 1
ATOM 709 C C . LEU A 1 92 ? -3.745 -5.265 12.599 1.00 96.06 92 LEU A C 1
ATOM 711 O O . LEU A 1 92 ? -3.463 -4.217 13.175 1.00 96.06 92 LEU A O 1
ATOM 715 N N . GLN A 1 93 ? -2.946 -6.326 12.603 1.00 95.69 93 GLN A N 1
ATOM 7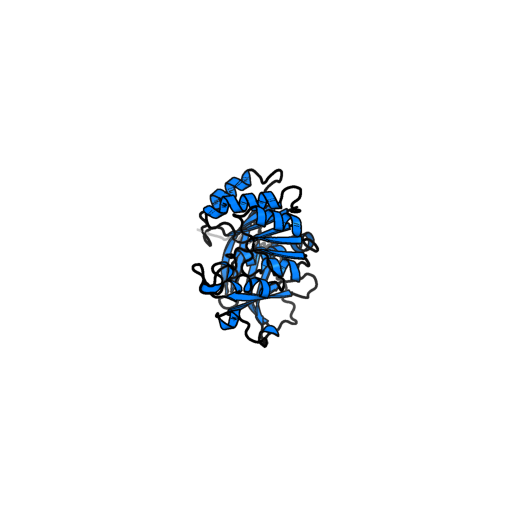16 C CA . GLN A 1 93 ? -1.611 -6.345 13.190 1.00 95.69 93 GLN A CA 1
ATOM 717 C C . GLN A 1 93 ? -0.574 -6.278 12.073 1.00 95.69 93 GLN A C 1
ATOM 719 O O . GLN A 1 93 ? -0.668 -7.016 11.097 1.00 95.69 93 GLN A O 1
ATOM 724 N N . ILE A 1 94 ? 0.433 -5.424 12.234 1.00 96.31 94 ILE A N 1
ATOM 725 C CA . ILE A 1 94 ? 1.578 -5.350 11.331 1.00 96.31 94 ILE A CA 1
ATOM 726 C C . ILE A 1 94 ? 2.862 -5.486 12.138 1.00 96.31 94 ILE A C 1
ATOM 728 O O . ILE A 1 94 ? 3.152 -4.664 13.012 1.00 96.31 94 ILE A O 1
ATOM 732 N N . ARG A 1 95 ? 3.653 -6.507 11.809 1.00 94.62 95 ARG A N 1
ATOM 733 C CA . ARG A 1 95 ? 5.016 -6.676 12.296 1.00 94.62 95 ARG A CA 1
ATOM 734 C C . ARG A 1 95 ? 5.981 -5.822 11.483 1.00 94.62 95 ARG A C 1
ATOM 736 O O . ARG A 1 95 ? 6.039 -5.889 10.252 1.00 94.62 95 ARG A O 1
ATOM 743 N N . GLN A 1 96 ? 6.766 -5.038 12.202 1.00 93.19 96 GLN A N 1
ATOM 744 C CA . GLN A 1 96 ? 7.881 -4.255 11.704 1.00 93.19 96 GLN A CA 1
ATOM 745 C C . GLN A 1 96 ? 9.204 -4.905 12.099 1.00 93.19 96 GLN A C 1
ATOM 747 O O . GLN A 1 96 ? 9.308 -5.569 13.130 1.00 93.19 96 GLN A O 1
ATOM 752 N N . THR A 1 97 ? 10.232 -4.666 11.292 1.00 90.25 97 THR A N 1
ATOM 753 C CA . THR A 1 97 ? 11.599 -5.138 11.550 1.00 90.25 97 THR A CA 1
ATOM 754 C C . THR A 1 97 ? 12.551 -3.952 11.687 1.00 90.25 97 THR A C 1
ATOM 756 O O . THR A 1 97 ? 12.188 -2.797 11.459 1.00 90.25 97 THR A O 1
ATOM 759 N N . SER A 1 98 ? 13.801 -4.210 12.068 1.00 85.62 98 SER A N 1
ATOM 760 C CA . SER A 1 98 ? 14.836 -3.173 12.047 1.00 85.62 98 SER A CA 1
ATOM 761 C C . SER A 1 98 ? 15.212 -2.762 10.612 1.00 85.62 98 SER A C 1
ATOM 763 O O . SER A 1 98 ? 15.146 -3.562 9.676 1.00 85.62 98 SER A O 1
ATOM 765 N N . PHE A 1 99 ? 15.713 -1.533 10.433 1.00 81.75 99 PHE A N 1
ATOM 766 C CA . PHE A 1 99 ? 16.196 -1.049 9.129 1.00 81.75 99 PHE A CA 1
ATOM 767 C C . PHE A 1 99 ? 17.329 -1.911 8.541 1.00 81.75 99 PHE A C 1
ATOM 769 O O . PHE A 1 99 ? 17.463 -2.028 7.323 1.00 81.75 99 PHE A O 1
ATOM 776 N N . GLY A 1 100 ? 18.156 -2.537 9.386 1.00 74.56 100 GLY A N 1
ATOM 777 C CA . GLY A 1 100 ? 19.198 -3.471 8.941 1.00 74.56 100 GLY A CA 1
ATOM 778 C C . GLY A 1 100 ? 18.635 -4.720 8.252 1.00 74.56 100 GLY A C 1
ATOM 779 O O . GLY A 1 100 ? 19.317 -5.299 7.404 1.00 74.56 100 GLY A O 1
ATOM 780 N N . CYS A 1 101 ? 17.389 -5.082 8.577 1.00 73.69 101 CYS A N 1
ATOM 781 C CA . CYS A 1 101 ? 16.668 -6.225 8.035 1.00 73.69 101 CYS A CA 1
ATOM 782 C C . CYS A 1 101 ? 15.847 -5.867 6.794 1.00 73.69 101 CYS A C 1
ATOM 784 O O . CYS A 1 101 ? 16.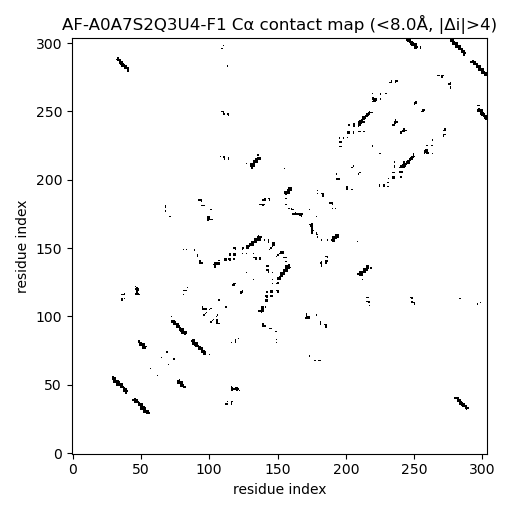206 -6.242 5.677 1.00 73.69 101 CYS A O 1
ATOM 786 N N . GLY A 1 102 ? 14.764 -5.110 6.974 1.00 75.00 102 GLY A N 1
ATOM 787 C CA . GLY A 1 102 ? 13.801 -4.838 5.903 1.00 75.00 102 GLY A CA 1
ATOM 788 C C . GLY A 1 102 ? 14.083 -3.574 5.087 1.00 75.00 102 GLY A C 1
ATOM 789 O O . GLY A 1 102 ? 13.321 -3.263 4.175 1.00 75.00 102 GLY A O 1
ATOM 790 N N . ARG A 1 103 ? 15.153 -2.823 5.394 1.00 83.81 103 ARG A N 1
ATOM 791 C CA . ARG A 1 103 ? 15.431 -1.497 4.806 1.00 83.81 103 ARG A CA 1
ATOM 792 C C . ARG A 1 103 ? 14.215 -0.575 4.906 1.00 83.81 103 ARG A C 1
ATOM 794 O O . ARG A 1 103 ? 13.656 -0.432 5.988 1.00 83.81 103 ARG A O 1
ATOM 801 N N . LEU A 1 104 ? 13.820 0.058 3.804 1.00 82.56 104 LEU A N 1
ATOM 802 C CA . LEU A 1 104 ? 12.650 0.929 3.747 1.00 82.56 104 LEU A CA 1
ATOM 803 C C . LEU A 1 104 ? 11.340 0.144 3.925 1.00 82.56 104 LEU A C 1
ATOM 805 O O . LEU A 1 104 ? 10.403 0.682 4.500 1.00 82.56 104 LEU A O 1
ATOM 809 N N . GLY A 1 105 ? 11.297 -1.139 3.553 1.00 83.62 105 GLY A N 1
ATOM 810 C CA . GLY A 1 105 ? 10.135 -2.009 3.767 1.00 83.62 105 GLY A CA 1
ATOM 811 C C . GLY A 1 105 ? 9.963 -2.499 5.210 1.00 83.62 105 GLY A C 1
ATOM 812 O O . GLY A 1 105 ? 9.006 -3.206 5.507 1.00 83.62 105 GLY A O 1
ATOM 813 N N . ALA A 1 106 ? 10.873 -2.138 6.122 1.00 86.56 106 ALA A N 1
ATOM 814 C CA . ALA A 1 106 ? 10.854 -2.583 7.516 1.00 86.56 106 ALA A CA 1
ATOM 815 C C . ALA A 1 106 ? 9.807 -1.876 8.395 1.00 86.56 106 ALA A C 1
ATOM 817 O O . ALA A 1 106 ? 9.540 -2.337 9.506 1.00 86.56 106 ALA A O 1
ATOM 818 N N . THR A 1 107 ? 9.260 -0.746 7.932 1.00 93.31 107 THR A N 1
ATOM 819 C CA . THR A 1 107 ? 8.363 0.116 8.709 1.00 93.31 107 THR A CA 1
ATOM 820 C C . THR A 1 107 ? 7.095 0.474 7.948 1.00 93.31 107 THR A C 1
ATOM 822 O O . THR A 1 107 ? 7.090 0.556 6.721 1.00 93.31 107 THR A O 1
ATOM 825 N N . VAL A 1 108 ? 6.019 0.739 8.689 1.00 96.88 108 VAL A N 1
ATOM 826 C CA . VAL A 1 108 ? 4.794 1.318 8.134 1.00 96.88 108 VAL A CA 1
ATOM 827 C C . VAL A 1 108 ? 4.972 2.832 8.023 1.00 96.88 108 VAL A C 1
ATOM 829 O O . VAL A 1 108 ? 5.054 3.526 9.039 1.00 96.88 108 VAL A O 1
ATOM 832 N N . TRP A 1 109 ? 5.034 3.337 6.792 1.00 96.81 109 TRP A N 1
ATOM 833 C CA . TRP A 1 109 ? 5.167 4.765 6.488 1.00 96.81 109 TRP A CA 1
ATOM 834 C C . TRP A 1 109 ? 3.813 5.495 6.494 1.00 96.81 109 TRP A C 1
ATOM 836 O O . TRP A 1 109 ? 2.790 4.866 6.212 1.00 96.81 109 TRP A O 1
ATOM 846 N N . PRO A 1 110 ? 3.779 6.823 6.735 1.00 97.38 110 PRO A N 1
ATOM 847 C CA . PRO A 1 110 ? 2.542 7.611 6.705 1.00 97.38 110 PRO A CA 1
ATOM 848 C C . PRO A 1 110 ? 1.721 7.434 5.419 1.00 97.38 110 PRO A C 1
ATOM 850 O O . PRO A 1 110 ? 0.504 7.292 5.491 1.00 97.38 110 PRO A O 1
ATOM 853 N N . SER A 1 111 ? 2.370 7.338 4.253 1.00 98.12 111 SER A N 1
ATOM 854 C CA . SER A 1 111 ? 1.694 7.104 2.966 1.00 98.12 111 SER A CA 1
ATOM 855 C C . SER A 1 111 ? 0.938 5.772 2.917 1.00 98.12 111 SER A C 1
ATOM 857 O O . SER A 1 111 ? -0.131 5.699 2.314 1.00 98.12 111 SER A O 1
ATOM 859 N N . ALA A 1 112 ? 1.459 4.726 3.570 1.00 98.62 112 ALA A N 1
ATOM 860 C CA . ALA A 1 112 ? 0.793 3.428 3.660 1.00 98.62 112 ALA A CA 1
ATOM 861 C C . ALA A 1 112 ? -0.445 3.505 4.568 1.00 98.62 112 ALA A C 1
ATOM 863 O O . ALA A 1 112 ? -1.484 2.933 4.250 1.00 98.62 112 ALA A O 1
ATOM 864 N N . ILE A 1 113 ? -0.370 4.268 5.664 1.00 98.69 113 ILE A N 1
ATOM 865 C CA . ILE A 1 113 ? -1.509 4.512 6.565 1.00 98.69 113 ILE A CA 1
ATOM 866 C C . ILE A 1 113 ? -2.585 5.340 5.854 1.00 98.69 113 ILE A C 1
ATOM 868 O O . ILE A 1 113 ? -3.771 5.025 5.954 1.00 98.69 113 ILE A O 1
ATOM 872 N N . ALA A 1 114 ? -2.183 6.356 5.085 1.00 98.62 114 ALA A N 1
ATOM 873 C CA . ALA A 1 114 ? -3.087 7.164 4.276 1.00 98.62 114 ALA A CA 1
ATOM 874 C C . ALA A 1 114 ? -3.781 6.320 3.193 1.00 98.62 114 ALA A C 1
ATOM 876 O O . ALA A 1 114 ? -5.005 6.365 3.079 1.00 98.62 114 ALA A O 1
ATOM 877 N N . LEU A 1 115 ? -3.041 5.490 2.447 1.00 98.75 115 LEU A N 1
ATOM 878 C CA . LEU A 1 115 ? -3.634 4.575 1.467 1.00 98.75 115 LEU A CA 1
ATOM 879 C C . LEU A 1 115 ? -4.585 3.570 2.136 1.00 98.75 115 LEU A C 1
ATOM 881 O O . LEU A 1 115 ? -5.707 3.401 1.668 1.00 98.75 115 LEU A O 1
ATOM 885 N N . ALA A 1 116 ? -4.193 2.950 3.250 1.00 98.62 116 ALA A N 1
ATOM 886 C CA . ALA A 1 116 ? -5.047 2.020 3.986 1.00 98.62 116 ALA A CA 1
ATOM 887 C C . ALA A 1 116 ? -6.335 2.692 4.497 1.00 98.62 116 ALA A C 1
ATOM 889 O O . ALA A 1 116 ? -7.432 2.174 4.285 1.00 98.62 116 ALA A O 1
ATOM 890 N N . SER A 1 117 ? -6.222 3.883 5.094 1.00 98.25 117 SER A N 1
ATOM 891 C CA . SER A 1 117 ? -7.372 4.681 5.545 1.00 98.25 117 SER A CA 1
ATOM 892 C C . SER A 1 117 ? -8.309 5.006 4.383 1.00 98.25 117 SER A C 1
ATOM 894 O O . SER A 1 117 ? -9.524 4.866 4.509 1.00 98.25 117 SER A O 1
ATOM 896 N N . LEU A 1 118 ? -7.749 5.384 3.228 1.00 97.94 118 LEU A N 1
ATOM 897 C CA . LEU A 1 118 ? -8.513 5.682 2.021 1.00 97.94 118 LEU A CA 1
ATOM 898 C C . LEU A 1 118 ? -9.274 4.458 1.503 1.00 97.94 118 LEU A C 1
ATOM 900 O O . LEU A 1 118 ? -10.454 4.580 1.185 1.00 97.94 118 LEU A O 1
ATOM 904 N N . LEU A 1 119 ? -8.619 3.293 1.432 1.00 97.62 119 LEU A N 1
ATOM 905 C CA . LEU A 1 119 ? -9.232 2.038 0.983 1.00 97.62 119 LEU A CA 1
ATOM 906 C C . LEU A 1 119 ? -10.369 1.599 1.915 1.00 97.62 119 LEU A C 1
ATOM 908 O O . LEU A 1 119 ? -11.408 1.151 1.434 1.00 97.62 119 LEU A O 1
ATOM 912 N N . ALA A 1 120 ? -10.192 1.758 3.230 1.00 96.12 120 ALA A N 1
ATOM 913 C CA . ALA A 1 120 ? -11.192 1.396 4.232 1.00 96.12 120 ALA A CA 1
ATOM 914 C C . ALA A 1 120 ? -12.432 2.309 4.228 1.00 96.12 120 ALA A C 1
ATOM 916 O O . ALA A 1 120 ? -13.493 1.882 4.690 1.00 96.12 120 ALA A O 1
ATOM 917 N N . GLY A 1 121 ? -12.320 3.532 3.699 1.00 94.81 121 GLY A N 1
ATOM 918 C CA . GLY A 1 121 ? -13.433 4.472 3.579 1.00 94.81 121 GLY A CA 1
ATOM 919 C C . GLY A 1 121 ? -14.555 3.962 2.669 1.00 94.81 121 GLY A C 1
ATOM 920 O O . GLY A 1 121 ? -14.301 3.335 1.638 1.00 94.81 121 GLY A O 1
ATOM 921 N N . ASP A 1 122 ? -15.811 4.273 3.015 1.00 88.75 122 ASP A N 1
ATOM 922 C CA . ASP A 1 122 ? -17.025 3.700 2.401 1.00 88.75 122 ASP A CA 1
ATOM 923 C C . ASP A 1 122 ? -17.015 3.707 0.859 1.00 88.75 122 ASP A C 1
ATOM 925 O O . ASP A 1 122 ? -17.388 2.723 0.205 1.00 88.75 122 ASP A O 1
ATOM 929 N N . LYS A 1 123 ? -16.550 4.813 0.261 1.00 87.75 123 LYS A N 1
ATOM 930 C CA . LYS A 1 123 ? -16.480 4.981 -1.197 1.00 87.75 123 LYS A CA 1
ATOM 931 C C . LYS A 1 123 ? -15.526 3.982 -1.854 1.00 87.75 123 LYS A C 1
ATOM 933 O O . LYS A 1 123 ? -15.894 3.370 -2.854 1.00 87.75 123 LYS A O 1
ATOM 938 N N . TYR A 1 124 ? -14.309 3.831 -1.334 1.00 91.81 124 TYR A N 1
ATOM 939 C CA . TYR A 1 124 ? -13.319 2.939 -1.944 1.00 91.81 124 TYR A CA 1
ATOM 940 C C . TYR A 1 124 ? -13.583 1.490 -1.571 1.00 91.81 124 TYR A C 1
ATOM 942 O O . TYR A 1 124 ? -13.565 0.638 -2.459 1.00 91.81 124 TYR A O 1
ATOM 950 N N . ARG A 1 125 ? -13.935 1.224 -0.312 1.00 92.25 125 ARG A N 1
ATOM 951 C CA . ARG A 1 125 ? -14.252 -0.114 0.185 1.00 92.25 125 ARG A CA 1
ATOM 952 C C . ARG A 1 125 ? -15.265 -0.827 -0.707 1.00 92.25 125 ARG A C 1
ATOM 954 O O . ARG A 1 125 ? -15.017 -1.940 -1.163 1.00 92.25 125 ARG A O 1
ATOM 961 N N . SER A 1 126 ? -16.379 -0.160 -1.009 1.00 90.94 126 SER A N 1
ATOM 962 C CA . SER A 1 126 ? -17.423 -0.703 -1.887 1.00 90.94 126 SER A CA 1
ATOM 963 C C . SER A 1 126 ? -16.956 -0.890 -3.338 1.00 90.94 126 SER A C 1
ATOM 965 O O . SER A 1 126 ? -17.377 -1.837 -3.998 1.00 90.94 126 SER A O 1
ATOM 967 N N . SER A 1 127 ? -16.060 -0.033 -3.836 1.00 92.44 127 SER A N 1
ATOM 968 C CA . SER A 1 127 ? -15.539 -0.111 -5.208 1.00 92.44 127 SER A CA 1
ATOM 969 C C . SER A 1 127 ? -14.536 -1.252 -5.435 1.00 92.44 127 SER A C 1
ATOM 971 O O . SER A 1 127 ? -14.428 -1.752 -6.558 1.00 92.44 127 SER A O 1
ATOM 973 N N . ILE A 1 128 ? -13.824 -1.678 -4.384 1.00 95.44 128 ILE A N 1
ATOM 974 C CA . ILE A 1 128 ? -12.756 -2.688 -4.471 1.00 95.44 128 ILE A CA 1
ATOM 975 C C . ILE A 1 128 ? -13.167 -4.068 -3.938 1.00 95.44 128 ILE A C 1
ATOM 977 O O . ILE A 1 128 ? -12.420 -5.040 -4.084 1.00 95.44 128 ILE A O 1
ATOM 981 N N . GLN A 1 129 ? -14.347 -4.183 -3.329 1.00 95.50 129 GLN A N 1
ATOM 982 C CA . GLN A 1 129 ? -14.844 -5.442 -2.781 1.00 95.50 129 GLN A CA 1
ATOM 983 C C . GLN A 1 129 ? -14.922 -6.532 -3.862 1.00 95.50 129 GLN A C 1
ATOM 985 O O . GLN A 1 129 ? -15.492 -6.335 -4.937 1.00 95.50 129 GLN A O 1
ATOM 990 N N . GLY A 1 130 ? -14.329 -7.697 -3.584 1.00 96.62 130 GLY A N 1
ATOM 991 C CA . GLY A 1 130 ? -14.264 -8.824 -4.519 1.00 96.62 130 GLY A CA 1
ATOM 992 C C . GLY A 1 130 ? -13.375 -8.603 -5.752 1.00 96.62 130 GLY A C 1
ATOM 993 O O . GLY A 1 130 ? -13.296 -9.494 -6.596 1.00 96.62 130 GLY A O 1
ATOM 994 N N . LYS A 1 131 ? -12.707 -7.448 -5.872 1.00 97.12 131 LYS A N 1
ATOM 995 C CA . LYS A 1 131 ? -11.737 -7.157 -6.936 1.00 97.12 131 LYS A CA 1
ATOM 996 C C . LYS A 1 131 ? -10.371 -7.739 -6.605 1.00 97.12 131 LYS A C 1
ATOM 998 O O . LYS A 1 131 ? -10.058 -7.978 -5.440 1.00 97.12 131 LYS A O 1
ATOM 1003 N N . ARG A 1 132 ? -9.554 -7.934 -7.638 1.00 97.38 132 ARG A N 1
ATOM 1004 C CA . ARG A 1 132 ? -8.139 -8.294 -7.520 1.00 97.38 132 ARG A CA 1
ATOM 1005 C C . ARG A 1 132 ? -7.303 -7.030 -7.391 1.00 97.38 132 ARG A C 1
ATOM 1007 O O . ARG A 1 132 ? -7.218 -6.251 -8.337 1.00 97.38 132 ARG A O 1
ATOM 1014 N N . VAL A 1 133 ? -6.717 -6.829 -6.221 1.00 98.00 133 VAL A N 1
ATOM 1015 C CA . VAL A 1 133 ? -5.896 -5.673 -5.869 1.00 98.00 133 VAL A CA 1
ATOM 1016 C C . VAL A 1 133 ? -4.432 -6.100 -5.855 1.00 98.00 133 VAL A C 1
ATOM 1018 O O . VAL A 1 133 ? -4.053 -6.993 -5.101 1.00 98.00 133 VAL A O 1
ATOM 1021 N N . LEU A 1 134 ? -3.620 -5.486 -6.709 1.00 98.00 134 LEU A N 1
ATOM 1022 C CA . LEU A 1 134 ? -2.166 -5.633 -6.707 1.00 98.00 134 LEU A CA 1
ATOM 1023 C C . LEU A 1 134 ? -1.558 -4.431 -5.992 1.00 98.00 134 LEU A C 1
ATOM 1025 O O . LEU A 1 134 ? -1.792 -3.303 -6.421 1.00 98.00 134 LEU A O 1
ATOM 1029 N N . GLU A 1 135 ? -0.766 -4.660 -4.949 1.00 98.62 135 GLU A N 1
ATOM 1030 C CA . GLU A 1 135 ? 0.037 -3.606 -4.326 1.00 98.62 135 GLU A CA 1
ATOM 1031 C C . GLU A 1 135 ? 1.476 -3.652 -4.851 1.00 98.62 135 GLU A C 1
ATOM 1033 O O . GLU A 1 135 ? 2.144 -4.685 -4.761 1.00 98.62 135 GLU A O 1
ATOM 1038 N N . LEU A 1 136 ? 1.950 -2.530 -5.397 1.00 98.31 136 LEU A N 1
ATOM 1039 C CA . LEU A 1 136 ? 3.352 -2.305 -5.756 1.00 98.31 136 LEU A CA 1
ATOM 1040 C C . LEU A 1 136 ? 4.101 -1.747 -4.542 1.00 98.31 136 LEU A C 1
ATOM 1042 O O . LEU A 1 136 ? 3.595 -0.829 -3.903 1.00 98.31 136 LEU A O 1
ATOM 1046 N N . GLY A 1 137 ? 5.303 -2.259 -4.256 1.00 97.31 137 GLY A N 1
ATOM 1047 C CA . GLY A 1 137 ? 6.148 -1.763 -3.159 1.00 97.31 137 GLY A CA 1
ATOM 1048 C C . GLY A 1 137 ? 5.465 -1.860 -1.791 1.00 97.31 137 GLY A C 1
ATOM 1049 O O . GLY A 1 137 ? 5.331 -0.864 -1.084 1.00 97.31 137 GLY A O 1
ATOM 1050 N N . SER A 1 138 ? 4.982 -3.055 -1.446 1.00 97.81 138 SER A N 1
ATOM 1051 C CA . SER A 1 138 ? 4.090 -3.279 -0.300 1.00 97.81 138 SER A CA 1
ATOM 1052 C C . SER A 1 138 ? 4.753 -3.012 1.056 1.00 97.81 138 SER A C 1
ATOM 1054 O O . SER A 1 138 ? 4.066 -2.761 2.047 1.00 97.81 138 SER A O 1
ATOM 1056 N N . GLY A 1 139 ? 6.082 -3.092 1.147 1.00 95.94 139 GLY A N 1
ATOM 1057 C CA . GLY A 1 139 ? 6.844 -2.937 2.380 1.00 95.94 139 GLY A CA 1
ATOM 1058 C C . GLY A 1 139 ? 6.364 -3.896 3.471 1.00 95.94 139 GLY A C 1
ATOM 1059 O O . GLY A 1 139 ? 6.589 -5.103 3.407 1.00 95.94 139 GLY A O 1
ATOM 1060 N N . CYS A 1 140 ? 5.682 -3.354 4.484 1.00 96.00 140 CYS A N 1
ATOM 1061 C CA . CYS A 1 140 ? 5.064 -4.142 5.554 1.00 96.00 140 CYS A CA 1
ATOM 1062 C C . CYS A 1 140 ? 3.688 -4.736 5.193 1.00 96.00 140 CYS A C 1
ATOM 1064 O O . CYS A 1 140 ? 3.233 -5.628 5.902 1.00 96.00 140 CYS A O 1
ATOM 1066 N N . GLY A 1 141 ? 3.024 -4.253 4.139 1.00 97.88 141 GLY A N 1
ATOM 1067 C CA . GLY A 1 141 ? 1.769 -4.806 3.618 1.00 97.88 141 GLY A CA 1
ATOM 1068 C C . GLY A 1 141 ? 0.487 -4.289 4.274 1.00 97.88 141 GLY A C 1
ATOM 1069 O O . GLY A 1 141 ? -0.542 -4.953 4.165 1.00 97.88 141 GLY A O 1
ATOM 1070 N N . LEU A 1 142 ? 0.511 -3.134 4.958 1.00 98.62 142 LEU A N 1
ATOM 1071 C CA . LEU A 1 142 ? -0.697 -2.577 5.587 1.00 98.62 142 LEU A CA 1
ATOM 1072 C C . LEU A 1 142 ? -1.831 -2.339 4.564 1.00 98.62 142 LEU A C 1
ATOM 1074 O O . LEU A 1 142 ? -2.929 -2.835 4.815 1.00 98.62 142 LEU A O 1
ATOM 1078 N N . PRO A 1 143 ? -1.617 -1.672 3.410 1.00 98.69 143 PRO A N 1
ATOM 1079 C CA . PRO A 1 143 ? -2.684 -1.477 2.428 1.00 98.69 143 PRO A CA 1
ATOM 1080 C C . PRO A 1 143 ? -3.207 -2.789 1.834 1.00 98.69 143 PRO A C 1
ATOM 1082 O O . PRO A 1 143 ? -4.424 -2.956 1.733 1.00 98.69 143 PRO A O 1
ATOM 1085 N N . THR A 1 144 ? -2.324 -3.744 1.512 1.00 98.56 144 THR A N 1
ATOM 1086 C CA . THR A 1 144 ? -2.713 -5.106 1.112 1.00 98.56 144 THR A CA 1
ATOM 1087 C C . THR A 1 144 ? -3.625 -5.753 2.151 1.00 98.56 144 THR A C 1
ATOM 1089 O O . THR A 1 144 ? -4.702 -6.253 1.811 1.00 98.56 144 THR A O 1
ATOM 1092 N N . LEU A 1 145 ? -3.222 -5.743 3.423 1.00 98.06 145 LEU A N 1
ATOM 1093 C CA . LEU A 1 145 ? -3.986 -6.381 4.489 1.00 98.06 145 LEU A CA 1
ATOM 1094 C C . LEU A 1 145 ? -5.335 -5.680 4.698 1.00 98.06 145 LEU A C 1
ATOM 1096 O O . LEU A 1 145 ? -6.352 -6.349 4.873 1.00 98.06 145 LEU A O 1
ATOM 1100 N N . THR A 1 146 ? -5.385 -4.351 4.580 1.00 98.19 146 THR A N 1
ATOM 1101 C CA . THR A 1 146 ? -6.638 -3.588 4.595 1.00 98.19 146 THR A CA 1
ATOM 1102 C C . THR A 1 146 ? -7.547 -3.956 3.420 1.00 98.19 146 THR A C 1
ATOM 1104 O O . THR A 1 146 ? -8.735 -4.216 3.619 1.00 98.19 146 THR A O 1
ATOM 1107 N N . ALA A 1 147 ? -7.028 -4.045 2.195 1.00 97.94 147 ALA A N 1
ATOM 1108 C CA . ALA A 1 147 ? -7.824 -4.465 1.041 1.00 97.94 147 ALA A CA 1
ATOM 1109 C C . ALA A 1 147 ? -8.415 -5.875 1.245 1.00 97.94 147 ALA A C 1
ATOM 1111 O O . ALA A 1 147 ? -9.597 -6.104 0.980 1.00 97.94 147 ALA A O 1
ATOM 1112 N N . LYS A 1 148 ? -7.627 -6.807 1.789 1.00 97.44 148 LYS A N 1
ATOM 1113 C CA . LYS A 1 148 ? -8.045 -8.189 2.057 1.00 97.44 148 LYS A CA 1
ATOM 1114 C C . LYS A 1 148 ? -9.066 -8.292 3.195 1.00 97.44 148 LYS A C 1
ATOM 1116 O O . LYS A 1 148 ? -10.196 -8.721 2.975 1.00 97.44 148 LYS A O 1
ATOM 1121 N N . GLU A 1 149 ? -8.680 -7.890 4.403 1.00 96.06 149 GLU A N 1
ATOM 1122 C CA . GLU A 1 149 ? -9.416 -8.178 5.643 1.00 96.06 149 GLU A CA 1
ATOM 1123 C C . GLU A 1 149 ? -10.528 -7.158 5.927 1.00 96.06 149 GLU A C 1
ATOM 1125 O O . GLU A 1 149 ? -11.552 -7.486 6.534 1.00 96.06 149 GLU A O 1
ATOM 1130 N N . VAL A 1 150 ? -10.350 -5.910 5.478 1.00 95.69 150 VAL A N 1
ATOM 1131 C CA . VAL A 1 150 ? -11.341 -4.841 5.657 1.00 95.69 150 VAL A CA 1
ATOM 1132 C C . VAL A 1 150 ? -12.243 -4.762 4.430 1.00 95.69 150 VAL A C 1
ATOM 1134 O O . VAL A 1 150 ? -13.463 -4.745 4.568 1.00 95.69 150 VAL A O 1
ATOM 1137 N N . CYS A 1 151 ? -11.692 -4.772 3.218 1.00 95.38 151 CYS A N 1
ATOM 1138 C CA . CYS A 1 151 ? -12.493 -4.536 2.012 1.00 95.38 151 CYS A CA 1
ATOM 1139 C C . CYS A 1 151 ? -13.008 -5.816 1.335 1.00 95.38 151 CYS A C 1
ATOM 1141 O O . CYS A 1 151 ? -13.915 -5.739 0.506 1.00 95.38 151 CYS A O 1
ATOM 1143 N N . GLY A 1 152 ? -12.494 -6.995 1.701 1.00 95.62 152 GLY A N 1
ATOM 1144 C CA . GLY A 1 152 ? -12.902 -8.264 1.095 1.00 95.62 152 GLY A CA 1
ATOM 1145 C C . GLY A 1 152 ? -12.418 -8.421 -0.350 1.00 95.62 152 GLY A C 1
ATOM 1146 O O . GLY A 1 152 ? -13.127 -8.9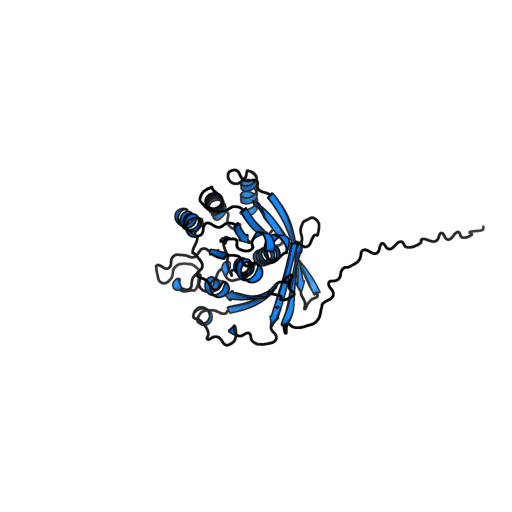94 -1.181 1.00 95.62 152 GLY A O 1
ATOM 1147 N N . SER A 1 153 ? -11.255 -7.859 -0.679 1.00 97.06 153 SER A N 1
ATOM 1148 C CA . SER A 1 153 ? -10.599 -8.003 -1.982 1.00 97.06 153 SER A CA 1
ATOM 1149 C C . SER A 1 153 ? -9.754 -9.278 -2.056 1.00 97.06 153 SER A C 1
ATOM 1151 O O . SER A 1 153 ? -9.273 -9.795 -1.049 1.00 97.06 153 SER A O 1
ATOM 1153 N N . GLN A 1 154 ? -9.523 -9.766 -3.275 1.00 97.62 154 GLN A N 1
ATOM 1154 C CA . GLN A 1 154 ? -8.435 -10.703 -3.558 1.00 97.62 154 GLN A CA 1
ATOM 1155 C C . GLN A 1 154 ? -7.155 -9.889 -3.719 1.00 97.62 154 GLN A C 1
ATOM 1157 O O . GLN A 1 154 ? -7.179 -8.883 -4.421 1.00 97.62 154 GLN A O 1
ATOM 1162 N N . VAL A 1 155 ? -6.051 -10.292 -3.097 1.00 98.25 155 VAL A N 1
ATOM 1163 C CA . VAL A 1 155 ? -4.848 -9.453 -3.048 1.00 98.25 155 VAL A CA 1
ATOM 1164 C C . VAL A 1 155 ? -3.605 -10.170 -3.554 1.00 98.25 155 VAL A C 1
ATOM 1166 O O . VAL A 1 155 ? -3.477 -11.383 -3.395 1.00 98.25 155 VAL A O 1
ATOM 1169 N N . LEU A 1 156 ? -2.690 -9.396 -4.130 1.00 97.88 156 LEU A N 1
ATOM 1170 C CA . LEU A 1 156 ? -1.309 -9.786 -4.379 1.00 97.88 156 LEU A CA 1
ATOM 1171 C C . LEU A 1 156 ? -0.396 -8.667 -3.877 1.00 97.88 156 LEU A C 1
ATOM 1173 O O . LEU A 1 156 ? -0.410 -7.563 -4.421 1.00 97.88 156 LEU A O 1
ATOM 1177 N N . ALA A 1 157 ? 0.383 -8.964 -2.838 1.00 98.31 157 ALA A N 1
ATOM 1178 C CA . ALA A 1 157 ? 1.428 -8.072 -2.354 1.00 98.31 157 ALA A CA 1
ATOM 1179 C C . ALA A 1 157 ? 2.687 -8.277 -3.199 1.00 98.31 157 ALA A C 1
ATOM 1181 O O . ALA A 1 157 ? 3.125 -9.419 -3.382 1.00 98.31 157 ALA A O 1
ATOM 1182 N N . THR A 1 158 ? 3.280 -7.192 -3.689 1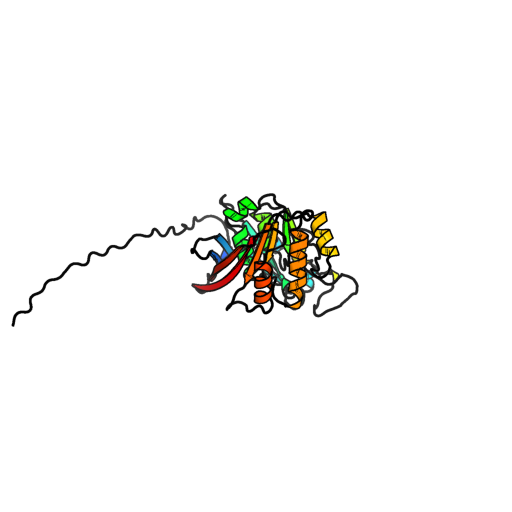.00 97.62 158 THR A N 1
ATOM 1183 C CA . THR A 1 158 ? 4.574 -7.237 -4.375 1.00 97.62 158 THR A CA 1
ATOM 1184 C C . THR A 1 158 ? 5.564 -6.255 -3.786 1.00 97.62 158 THR A C 1
ATOM 1186 O O . THR A 1 158 ? 5.192 -5.173 -3.332 1.00 97.62 158 THR A O 1
ATOM 1189 N N . ASP A 1 159 ? 6.831 -6.646 -3.780 1.00 95.69 159 ASP A N 1
ATOM 1190 C CA . ASP A 1 159 ? 7.957 -5.801 -3.393 1.00 95.69 159 ASP A CA 1
ATOM 1191 C C . ASP A 1 159 ? 9.221 -6.298 -4.105 1.00 95.69 159 ASP A C 1
ATOM 1193 O O . ASP A 1 159 ? 9.219 -7.383 -4.695 1.00 95.69 159 ASP A O 1
ATOM 1197 N N . TYR A 1 160 ? 10.295 -5.522 -4.031 1.00 91.75 160 TYR A N 1
ATOM 1198 C CA . TYR A 1 160 ? 11.587 -5.912 -4.562 1.00 91.75 160 TYR A CA 1
ATOM 1199 C C . TYR A 1 160 ? 12.455 -6.542 -3.473 1.00 91.75 160 TYR A C 1
ATOM 1201 O O . TYR A 1 160 ? 12.681 -6.002 -2.381 1.00 91.75 160 TYR A O 1
ATOM 1209 N N . TRP A 1 161 ? 13.045 -7.680 -3.809 1.00 86.31 161 TRP A N 1
ATOM 1210 C CA . TRP A 1 161 ? 14.186 -8.205 -3.078 1.00 86.31 161 TRP A CA 1
ATOM 1211 C C . TRP A 1 161 ? 15.161 -8.885 -4.025 1.00 86.31 161 TRP A C 1
ATOM 1213 O O . TRP A 1 161 ? 14.771 -9.482 -5.025 1.00 86.31 161 TRP A O 1
ATOM 1223 N N . GLU A 1 162 ? 16.452 -8.821 -3.701 1.00 77.88 162 GLU A N 1
ATOM 1224 C CA . GLU A 1 162 ? 17.461 -9.513 -4.500 1.00 77.88 162 GLU A CA 1
ATOM 1225 C C . GLU A 1 162 ? 17.164 -11.022 -4.538 1.00 77.88 162 GLU A C 1
ATOM 1227 O O . GLU A 1 162 ? 16.712 -11.613 -3.552 1.00 77.88 162 GLU A O 1
ATOM 1232 N N . GLY A 1 163 ? 17.423 -11.656 -5.683 1.00 68.31 163 GLY A N 1
ATOM 1233 C CA . GLY A 1 163 ? 17.197 -13.089 -5.862 1.00 68.31 163 GLY A CA 1
ATOM 1234 C C . GLY A 1 163 ? 17.917 -13.936 -4.805 1.00 68.31 163 GLY A C 1
ATOM 1235 O O . GLY A 1 163 ? 19.018 -13.595 -4.363 1.00 68.31 163 GLY A O 1
ATOM 1236 N N . ARG A 1 164 ? 17.309 -15.072 -4.435 1.00 66.12 164 ARG A N 1
ATOM 1237 C CA . ARG A 1 164 ? 17.764 -15.986 -3.364 1.00 66.12 164 ARG A CA 1
ATOM 1238 C C . ARG A 1 164 ? 19.062 -16.754 -3.685 1.00 66.12 164 ARG A C 1
ATOM 1240 O O . ARG A 1 164 ? 19.442 -17.651 -2.944 1.00 66.12 164 ARG A O 1
ATOM 1247 N N . GLU A 1 165 ? 19.743 -16.444 -4.788 1.00 58.50 165 GLU A N 1
ATOM 1248 C CA . GLU A 1 165 ? 20.998 -17.101 -5.162 1.00 58.50 165 GLU A CA 1
ATOM 1249 C C . GLU A 1 165 ? 22.195 -16.467 -4.428 1.00 58.50 165 GLU A C 1
ATOM 1251 O O . GLU A 1 165 ? 22.443 -15.259 -4.514 1.00 58.50 165 GLU A O 1
ATOM 1256 N N . GLY A 1 166 ? 22.953 -17.300 -3.705 1.00 56.06 166 GLY A N 1
ATOM 1257 C CA . GLY A 1 166 ? 24.121 -16.903 -2.907 1.00 56.06 166 GLY A CA 1
ATOM 1258 C C . GLY A 1 166 ? 23.789 -16.541 -1.451 1.00 56.06 166 GLY A C 1
ATOM 1259 O O . GLY A 1 166 ? 22.756 -15.949 -1.171 1.00 56.06 166 GLY A O 1
ATOM 1260 N N . LEU A 1 167 ? 24.697 -16.881 -0.524 1.00 53.44 167 LEU A N 1
ATOM 1261 C CA . LEU A 1 167 ? 24.454 -16.829 0.931 1.00 53.44 167 LEU A CA 1
ATOM 1262 C C . LEU A 1 167 ? 24.303 -15.408 1.496 1.00 53.44 167 LEU A C 1
ATOM 1264 O O . LEU A 1 167 ? 23.539 -15.191 2.428 1.00 53.44 167 LEU A O 1
ATOM 1268 N N . ILE A 1 168 ? 25.057 -14.444 0.966 1.00 51.72 168 ILE A N 1
ATOM 1269 C CA . ILE A 1 168 ? 25.047 -13.042 1.401 1.00 51.72 168 ILE A CA 1
ATOM 1270 C C . ILE A 1 168 ? 25.426 -12.194 0.188 1.00 51.72 168 ILE A C 1
ATOM 1272 O O . ILE A 1 168 ? 26.527 -12.341 -0.341 1.00 51.72 168 ILE A O 1
ATOM 1276 N N . VAL A 1 169 ? 24.543 -11.299 -0.248 1.00 46.16 169 VAL A N 1
ATOM 1277 C CA . VAL A 1 169 ? 24.912 -10.170 -1.112 1.00 46.16 169 VAL A CA 1
ATOM 1278 C C . VAL A 1 169 ? 24.132 -8.953 -0.626 1.00 46.16 169 VAL A C 1
ATOM 1280 O O . VAL A 1 169 ? 22.957 -9.065 -0.286 1.00 46.16 169 VAL A O 1
ATOM 1283 N N . GLY A 1 170 ? 24.810 -7.809 -0.555 1.00 55.84 170 GLY A N 1
ATOM 1284 C CA . GLY A 1 170 ? 24.178 -6.512 -0.344 1.00 55.84 170 GLY A CA 1
ATOM 1285 C C . GLY A 1 170 ? 24.304 -5.941 1.067 1.00 55.84 170 GLY A C 1
ATOM 1286 O O . GLY A 1 170 ? 24.913 -6.501 1.975 1.00 55.84 170 GLY A O 1
ATOM 1287 N N . ASN A 1 171 ? 23.723 -4.755 1.232 1.00 58.69 171 ASN A N 1
ATOM 1288 C CA . ASN A 1 171 ? 23.811 -3.962 2.454 1.00 58.69 171 ASN A CA 1
ATOM 1289 C C . ASN A 1 171 ? 22.807 -4.410 3.551 1.00 58.69 171 ASN A C 1
ATOM 1291 O O . ASN A 1 171 ? 22.646 -3.710 4.553 1.00 58.69 171 ASN A O 1
ATOM 1295 N N . ARG A 1 172 ? 22.076 -5.516 3.357 1.00 66.44 172 ARG A N 1
ATOM 1296 C CA . ARG A 1 172 ? 21.160 -6.084 4.363 1.00 66.44 172 ARG A CA 1
ATOM 1297 C C . ARG A 1 172 ? 21.920 -7.068 5.254 1.00 66.44 172 ARG A C 1
ATOM 1299 O O . ARG A 1 172 ? 22.785 -7.794 4.781 1.00 66.44 172 ARG A O 1
ATOM 1306 N N . LEU A 1 173 ? 21.591 -7.098 6.543 1.00 68.06 173 LEU A N 1
ATOM 1307 C CA . LEU A 1 173 ? 22.271 -7.941 7.538 1.00 68.06 173 LEU A CA 1
ATOM 1308 C C . LEU A 1 173 ? 21.634 -9.337 7.667 1.00 68.06 173 LEU A C 1
ATOM 1310 O O . LEU A 1 173 ? 21.707 -9.946 8.733 1.00 68.06 173 LEU A O 1
ATOM 1314 N N . VAL A 1 174 ? 20.937 -9.806 6.626 1.00 71.75 174 VAL A N 1
ATOM 1315 C CA . VAL A 1 174 ? 19.995 -10.934 6.720 1.00 71.75 174 VAL A CA 1
ATOM 1316 C C . VAL A 1 174 ? 20.208 -11.946 5.599 1.00 71.75 174 VAL A C 1
ATOM 1318 O O . VAL A 1 174 ? 20.534 -11.524 4.485 1.00 71.75 174 VAL A O 1
ATOM 1321 N N . PRO A 1 175 ? 20.018 -13.254 5.866 1.00 77.44 175 PRO A N 1
ATOM 1322 C CA . PRO A 1 175 ? 20.014 -14.274 4.824 1.00 77.44 175 PRO A CA 1
ATOM 1323 C C . PRO A 1 175 ? 18.970 -13.958 3.752 1.00 77.44 175 PRO A C 1
ATOM 1325 O O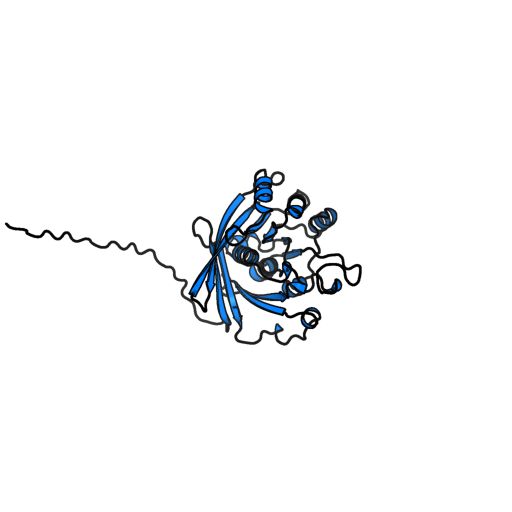 . PRO A 1 175 ? 17.859 -13.514 4.060 1.00 77.44 175 PRO A O 1
ATOM 1328 N N . LYS A 1 176 ? 19.312 -14.196 2.484 1.00 77.25 176 LYS A N 1
ATOM 1329 C CA . LYS A 1 176 ? 18.417 -13.893 1.356 1.00 77.25 176 LYS A CA 1
ATOM 1330 C C . LYS A 1 176 ? 17.135 -14.720 1.386 1.00 77.25 176 LYS A C 1
ATOM 1332 O O . LYS A 1 176 ? 16.112 -14.312 0.846 1.00 77.25 176 LYS A O 1
ATOM 1337 N N . GLU A 1 177 ? 17.181 -15.880 2.028 1.00 79.31 177 GLU A N 1
ATOM 1338 C CA . GLU A 1 177 ? 16.055 -16.783 2.226 1.00 79.31 177 GLU A CA 1
ATOM 1339 C C . GLU A 1 177 ? 14.943 -16.143 3.066 1.00 79.31 177 GLU A C 1
ATOM 1341 O O . GLU A 1 177 ? 13.779 -16.506 2.897 1.00 79.31 177 GLU A O 1
ATOM 1346 N N . LEU A 1 178 ? 15.291 -15.159 3.905 1.00 81.88 178 LEU A N 1
ATOM 1347 C CA . LEU A 1 178 ? 14.350 -14.408 4.736 1.00 81.88 178 LEU A CA 1
ATOM 1348 C C . LEU A 1 178 ? 13.792 -13.156 4.044 1.00 81.88 178 LEU A C 1
ATOM 1350 O O . LEU A 1 178 ? 12.930 -12.468 4.597 1.00 81.88 178 LEU A O 1
ATOM 1354 N N . PHE A 1 179 ? 14.242 -12.836 2.828 1.00 84.38 179 PHE A N 1
ATOM 1355 C CA . PHE A 1 179 ? 13.642 -11.746 2.066 1.00 84.38 179 PHE A CA 1
ATOM 1356 C C . PHE A 1 179 ? 12.179 -12.054 1.732 1.00 84.38 179 PHE A C 1
ATOM 1358 O O . PHE A 1 179 ? 11.833 -13.159 1.320 1.00 84.38 179 PHE A O 1
ATOM 1365 N N . GLY A 1 180 ? 11.311 -11.062 1.939 1.00 85.75 180 GLY A N 1
ATOM 1366 C CA . GLY A 1 180 ? 9.866 -11.197 1.750 1.00 85.75 180 GLY A CA 1
ATOM 1367 C C . GLY A 1 180 ? 9.132 -11.912 2.892 1.00 85.75 180 GLY A C 1
ATOM 1368 O O . GLY A 1 180 ? 7.918 -11.770 2.984 1.00 85.75 180 GLY A O 1
ATOM 1369 N N . VAL A 1 181 ? 9.826 -12.592 3.817 1.00 89.25 181 VAL A N 1
ATOM 1370 C CA . VAL A 1 181 ? 9.179 -13.378 4.890 1.00 89.25 181 VAL A CA 1
ATOM 1371 C C . VAL A 1 181 ? 8.360 -12.503 5.840 1.00 89.25 181 VAL A C 1
ATOM 1373 O O . VAL A 1 181 ? 7.253 -12.878 6.211 1.00 89.25 181 VAL A O 1
ATOM 1376 N N . ASN A 1 182 ? 8.837 -11.302 6.192 1.00 91.25 182 ASN A N 1
ATOM 1377 C CA . ASN A 1 182 ? 8.048 -10.396 7.036 1.00 91.25 182 ASN A CA 1
ATOM 1378 C C . ASN A 1 182 ? 6.765 -9.911 6.341 1.00 91.25 182 ASN A C 1
ATOM 1380 O O . ASN A 1 182 ? 5.723 -9.809 6.981 1.00 91.25 182 ASN A O 1
ATOM 1384 N N . LEU A 1 183 ? 6.834 -9.636 5.035 1.00 94.06 183 LEU A N 1
ATOM 1385 C CA . LEU A 1 183 ? 5.653 -9.274 4.256 1.00 94.06 183 LEU A CA 1
ATOM 1386 C C . LEU A 1 183 ? 4.677 -10.457 4.205 1.00 94.06 183 LEU A C 1
ATOM 1388 O O . LEU A 1 183 ? 3.503 -10.272 4.509 1.00 94.06 183 LEU A O 1
ATOM 1392 N N . ALA A 1 184 ? 5.172 -11.667 3.919 1.00 94.00 184 ALA A N 1
ATOM 1393 C CA . ALA A 1 184 ? 4.378 -12.896 3.904 1.00 94.00 184 ALA A CA 1
ATOM 1394 C C . ALA A 1 184 ? 3.665 -13.152 5.240 1.00 94.00 184 ALA A C 1
ATOM 1396 O O . ALA A 1 184 ? 2.469 -13.446 5.253 1.00 94.00 184 ALA A O 1
ATOM 1397 N N . TYR A 1 185 ? 4.383 -12.975 6.356 1.00 93.12 185 TYR A N 1
ATOM 1398 C CA . TYR A 1 185 ? 3.836 -13.061 7.710 1.00 93.12 185 TYR A CA 1
ATOM 1399 C C . TYR A 1 185 ? 2.675 -12.079 7.904 1.00 93.12 185 TYR A C 1
ATOM 1401 O O . TYR A 1 185 ? 1.586 -12.484 8.297 1.00 93.12 185 TYR A O 1
ATOM 1409 N N . ASN A 1 186 ? 2.874 -10.803 7.558 1.00 95.25 186 ASN A N 1
ATOM 1410 C CA . ASN A 1 186 ? 1.852 -9.774 7.746 1.00 95.25 186 ASN A CA 1
ATOM 1411 C C . ASN A 1 186 ? 0.610 -9.990 6.870 1.00 95.25 186 ASN A C 1
ATOM 1413 O O . ASN A 1 186 ? -0.508 -9.807 7.342 1.00 95.25 186 ASN A O 1
ATOM 1417 N N . VAL A 1 187 ? 0.777 -10.353 5.593 1.00 95.19 187 VAL A N 1
ATOM 1418 C CA . VAL A 1 187 ? -0.360 -10.487 4.661 1.00 95.19 187 VAL A CA 1
ATOM 1419 C C . VAL A 1 187 ? -1.053 -11.857 4.740 1.00 95.19 187 VAL A C 1
ATOM 1421 O O . VAL A 1 187 ? -2.199 -12.015 4.293 1.00 95.19 187 VAL A O 1
ATOM 1424 N N . GLY A 1 188 ? -0.386 -12.853 5.331 1.00 93.25 188 GLY A N 1
ATOM 1425 C CA . GLY A 1 188 ? -0.881 -14.223 5.472 1.00 93.25 188 GLY A CA 1
ATOM 1426 C C . GLY A 1 188 ? -0.993 -14.983 4.145 1.00 93.25 188 GLY A C 1
ATOM 1427 O O . GLY A 1 188 ? -1.802 -15.905 4.029 1.00 93.25 188 GLY A O 1
ATOM 1428 N N . CYS A 1 189 ? -0.242 -14.573 3.122 1.00 91.50 189 CYS A N 1
ATOM 1429 C CA . CYS A 1 189 ? -0.113 -15.252 1.832 1.00 91.50 189 CYS A CA 1
ATOM 1430 C C . CYS A 1 189 ? 1.284 -15.017 1.238 1.00 91.50 189 CYS A C 1
ATOM 1432 O O . CYS A 1 189 ? 2.004 -14.129 1.686 1.00 91.50 189 CYS A O 1
ATOM 1434 N N . GLU A 1 190 ? 1.671 -15.817 0.240 1.00 92.44 190 GLU A N 1
ATOM 1435 C CA . GLU A 1 190 ? 2.978 -15.675 -0.412 1.00 92.44 190 GLU A CA 1
ATOM 1436 C C . GLU A 1 190 ? 3.018 -14.375 -1.242 1.00 92.44 190 GLU A C 1
ATOM 1438 O O . GLU A 1 190 ? 2.245 -14.248 -2.199 1.00 92.44 190 GLU A O 1
ATOM 1443 N N . PRO A 1 191 ? 3.889 -13.405 -0.904 1.00 94.75 191 PRO A N 1
ATOM 1444 C CA . PRO A 1 191 ? 4.094 -12.218 -1.715 1.00 94.75 191 PRO A CA 1
ATOM 1445 C C . PRO A 1 191 ? 4.918 -12.570 -2.955 1.00 94.75 191 PRO A C 1
ATOM 1447 O O . PRO A 1 191 ? 5.704 -13.518 -2.955 1.00 94.75 191 PRO A O 1
ATOM 1450 N N . GLN A 1 192 ? 4.795 -11.773 -4.011 1.00 94.56 192 GLN A N 1
ATOM 1451 C CA . GLN A 1 192 ? 5.575 -11.977 -5.227 1.00 94.56 192 GLN A CA 1
ATOM 1452 C C . GLN A 1 192 ? 6.703 -10.951 -5.341 1.00 94.56 192 GLN A C 1
ATOM 1454 O O . GLN A 1 192 ? 6.489 -9.752 -5.170 1.00 94.56 192 GLN A O 1
ATOM 1459 N N . ASN A 1 193 ? 7.908 -11.434 -5.657 1.00 93.69 193 ASN A N 1
ATOM 1460 C CA . ASN A 1 193 ? 9.020 -10.558 -6.008 1.00 93.69 193 ASN A CA 1
ATOM 1461 C C . ASN A 1 193 ? 8.697 -9.866 -7.332 1.00 93.69 193 ASN A C 1
ATOM 1463 O O . ASN A 1 193 ? 8.418 -10.551 -8.322 1.00 93.69 193 ASN A O 1
ATOM 1467 N N . LEU A 1 194 ? 8.740 -8.541 -7.348 1.00 95.06 194 LEU A N 1
ATOM 1468 C CA . LEU A 1 194 ? 8.525 -7.740 -8.539 1.00 95.06 194 LEU A CA 1
ATOM 1469 C C . LEU A 1 194 ? 9.632 -6.697 -8.643 1.00 95.06 194 LEU A C 1
ATOM 1471 O O . LEU A 1 194 ? 9.656 -5.723 -7.894 1.00 95.06 194 LEU A O 1
ATOM 1475 N N . ASP A 1 195 ? 10.528 -6.909 -9.599 1.00 94.62 195 ASP A N 1
ATOM 1476 C CA . ASP A 1 195 ? 11.523 -5.923 -9.993 1.00 94.62 195 ASP A CA 1
ATOM 1477 C C . ASP A 1 195 ? 10.947 -5.082 -11.133 1.00 94.62 195 ASP A C 1
ATOM 1479 O O . ASP A 1 195 ? 10.651 -5.603 -12.208 1.00 94.62 195 ASP A O 1
ATOM 1483 N N . TRP A 1 196 ? 10.764 -3.784 -10.896 1.00 96.00 196 TRP A N 1
ATOM 1484 C CA . TRP A 1 196 ? 10.261 -2.862 -11.916 1.00 96.00 196 TRP A CA 1
ATOM 1485 C C . TRP A 1 196 ? 11.235 -2.702 -13.087 1.00 96.00 196 TRP A C 1
ATOM 1487 O O . TRP A 1 196 ? 10.808 -2.312 -14.171 1.00 96.00 196 TRP A O 1
ATOM 1497 N N . HIS A 1 197 ? 12.521 -3.019 -12.894 1.00 95.25 197 HIS A N 1
ATOM 1498 C CA . HIS A 1 197 ? 13.544 -3.011 -13.945 1.00 95.25 197 HIS A CA 1
ATOM 1499 C C . HIS A 1 197 ? 13.536 -4.292 -14.797 1.00 95.25 197 HIS A C 1
ATOM 1501 O O . HIS A 1 197 ? 14.239 -4.354 -15.806 1.00 95.25 197 HIS A O 1
ATOM 1507 N N . ASP A 1 198 ? 12.740 -5.304 -14.432 1.00 94.38 198 ASP A N 1
ATOM 1508 C CA . ASP A 1 198 ? 12.546 -6.531 -15.209 1.00 94.38 198 ASP A CA 1
ATOM 1509 C C . ASP A 1 198 ? 11.125 -6.602 -15.786 1.00 94.38 198 ASP A C 1
ATOM 1511 O O . ASP A 1 198 ? 10.180 -7.085 -15.153 1.00 94.38 198 ASP A O 1
ATOM 1515 N N . GLU A 1 199 ? 10.976 -6.179 -17.045 1.00 92.75 199 GLU A N 1
ATOM 1516 C CA . GLU A 1 199 ? 9.696 -6.228 -17.758 1.00 92.75 199 GLU A CA 1
ATOM 1517 C C . GLU A 1 199 ? 9.064 -7.631 -17.750 1.00 92.75 199 GLU A C 1
ATOM 1519 O O . GLU A 1 199 ? 7.839 -7.749 -17.678 1.00 92.75 199 GLU A O 1
ATOM 1524 N N . LEU A 1 200 ? 9.858 -8.712 -17.792 1.00 91.62 200 LEU A N 1
ATOM 1525 C CA . LEU A 1 200 ? 9.322 -10.077 -17.791 1.00 91.62 200 LEU A CA 1
ATOM 1526 C C . LEU A 1 200 ? 8.645 -10.415 -16.460 1.00 91.62 200 LEU A C 1
ATOM 1528 O O . LEU A 1 200 ? 7.598 -11.074 -16.455 1.00 91.62 200 LEU A O 1
ATOM 1532 N N . SER A 1 201 ? 9.202 -9.935 -15.346 1.00 90.69 201 SER A N 1
ATOM 1533 C CA . SER A 1 201 ? 8.585 -10.047 -14.023 1.00 90.69 201 SER A CA 1
ATOM 1534 C C . SER A 1 201 ? 7.227 -9.342 -13.993 1.00 90.69 201 SER A C 1
ATOM 1536 O O . SER A 1 201 ? 6.216 -9.935 -13.595 1.00 90.69 201 SER A O 1
ATOM 1538 N N . VAL A 1 202 ? 7.161 -8.124 -14.542 1.00 93.50 202 VAL A N 1
ATOM 1539 C CA . VAL A 1 202 ? 5.915 -7.351 -14.640 1.00 93.50 202 VAL A CA 1
ATOM 1540 C C . VAL A 1 202 ? 4.885 -8.043 -15.535 1.00 93.50 202 VAL A C 1
ATOM 1542 O O . VAL A 1 202 ? 3.730 -8.204 -15.133 1.00 93.50 202 VAL A O 1
ATOM 1545 N N . PHE A 1 203 ? 5.278 -8.525 -16.718 1.00 92.44 203 PHE A N 1
ATOM 1546 C CA . PHE A 1 203 ? 4.384 -9.267 -17.615 1.00 92.44 203 PHE A CA 1
ATOM 1547 C C . PHE A 1 203 ? 3.844 -10.552 -16.975 1.00 92.44 203 PHE A C 1
ATOM 1549 O O . PHE A 1 203 ? 2.678 -10.905 -17.190 1.00 92.44 203 PHE A O 1
ATOM 1556 N N . SER A 1 204 ? 4.661 -11.238 -16.172 1.00 91.69 204 SER A N 1
ATOM 1557 C CA . SER A 1 204 ? 4.255 -12.432 -15.427 1.00 91.69 204 SER A CA 1
ATOM 1558 C C . SER A 1 204 ? 3.169 -12.110 -14.397 1.00 91.69 204 SER A C 1
ATOM 1560 O O . SER A 1 204 ? 2.112 -12.746 -14.412 1.00 91.69 204 SER A O 1
ATOM 1562 N N . VAL A 1 205 ? 3.364 -11.080 -13.559 1.00 91.81 205 VAL A N 1
ATOM 1563 C CA . VAL A 1 205 ? 2.337 -10.599 -12.607 1.00 91.81 205 VAL A CA 1
ATOM 1564 C C . VAL A 1 205 ? 1.052 -10.221 -13.342 1.00 91.81 205 VAL A C 1
ATOM 1566 O O . VAL A 1 205 ? -0.038 -10.694 -13.006 1.00 91.81 205 VAL A O 1
ATOM 1569 N N . SER A 1 206 ? 1.203 -9.408 -14.385 1.00 91.38 206 SER A N 1
ATOM 1570 C CA . SER A 1 206 ? 0.126 -8.904 -15.233 1.00 91.38 206 SER A CA 1
ATOM 1571 C C . SER A 1 206 ? -0.719 -10.045 -15.823 1.00 91.38 206 SER A C 1
ATOM 1573 O O . SER A 1 206 ? -1.946 -10.022 -15.762 1.00 91.38 206 SER A O 1
ATOM 1575 N N . THR A 1 207 ? -0.082 -11.119 -16.298 1.00 90.38 207 THR A N 1
ATOM 1576 C CA . THR A 1 207 ? -0.770 -12.257 -16.933 1.00 90.38 207 THR A CA 1
ATOM 1577 C C . THR A 1 207 ? -1.348 -13.260 -15.934 1.00 90.38 207 THR A C 1
ATOM 1579 O O . THR A 1 207 ? -2.415 -13.827 -16.191 1.00 90.38 207 THR A O 1
ATOM 1582 N N . ASN A 1 208 ? -0.666 -13.505 -14.814 1.00 92.38 208 ASN A N 1
ATOM 1583 C CA . ASN A 1 208 ? -1.052 -14.542 -13.854 1.00 92.38 208 ASN A CA 1
ATOM 1584 C C . ASN A 1 208 ? -2.140 -14.055 -12.894 1.00 92.38 208 ASN A C 1
ATOM 1586 O O . ASN A 1 208 ? -3.133 -14.751 -12.685 1.00 92.38 208 ASN A O 1
ATOM 1590 N N . PHE A 1 209 ? -1.976 -12.852 -12.337 1.00 93.81 209 PHE A N 1
ATOM 1591 C CA . PHE A 1 209 ? -2.929 -12.281 -11.387 1.00 93.81 209 PHE A CA 1
ATOM 1592 C C . PHE A 1 209 ? -4.024 -11.470 -12.090 1.00 93.81 209 PHE A C 1
ATOM 1594 O O . PHE A 1 209 ? -5.198 -11.556 -11.711 1.00 93.81 209 PHE A O 1
ATOM 1601 N N . LYS A 1 210 ? -3.658 -10.749 -13.164 1.00 92.94 210 LYS A N 1
ATOM 1602 C CA . LYS A 1 210 ? -4.531 -9.853 -13.946 1.00 92.94 210 LYS A CA 1
ATOM 1603 C C . LYS A 1 210 ? -5.283 -8.868 -13.039 1.00 92.94 210 LYS A C 1
ATOM 1605 O O . LYS A 1 210 ? -6.511 -8.942 -13.003 1.00 92.94 210 LYS A O 1
ATOM 1610 N N . PRO A 1 211 ? -4.591 -8.019 -12.261 1.00 94.56 211 PRO A N 1
ATOM 1611 C CA . PRO A 1 211 ? -5.220 -7.164 -11.250 1.00 94.56 211 PRO A CA 1
ATOM 1612 C C . PRO A 1 211 ? -6.354 -6.333 -11.832 1.00 94.56 211 PRO A C 1
ATOM 1614 O O . PRO A 1 211 ? -6.203 -5.812 -12.918 1.00 94.56 211 PRO A O 1
ATOM 1617 N N . ASP A 1 212 ? -7.461 -6.155 -11.119 1.00 94.75 212 ASP A N 1
ATOM 1618 C CA . ASP A 1 212 ? -8.483 -5.182 -11.520 1.00 94.75 212 ASP A CA 1
ATOM 1619 C C . ASP A 1 212 ? -8.084 -3.765 -11.075 1.00 94.75 212 ASP A C 1
ATOM 1621 O O . ASP A 1 212 ? -8.431 -2.787 -11.736 1.00 94.75 212 ASP A O 1
ATOM 1625 N N . ILE A 1 213 ? -7.351 -3.661 -9.960 1.00 95.88 213 ILE A N 1
ATOM 1626 C CA . ILE A 1 213 ? -6.932 -2.404 -9.335 1.00 95.88 213 ILE A CA 1
ATOM 1627 C C . ILE A 1 213 ? -5.464 -2.516 -8.928 1.00 95.88 213 ILE A C 1
ATOM 1629 O O . ILE A 1 213 ? -5.059 -3.506 -8.316 1.00 95.88 213 ILE A O 1
ATOM 1633 N N . ILE A 1 214 ? -4.681 -1.490 -9.245 1.00 97.25 214 ILE A N 1
ATOM 1634 C CA . ILE A 1 214 ? -3.281 -1.361 -8.831 1.00 97.25 214 ILE A CA 1
ATOM 1635 C C . ILE A 1 214 ? -3.208 -0.291 -7.747 1.00 97.25 214 ILE A C 1
ATOM 1637 O O . ILE A 1 214 ? -3.723 0.813 -7.931 1.00 97.25 214 ILE A O 1
ATOM 1641 N N . VAL A 1 215 ? -2.575 -0.596 -6.622 1.00 98.56 215 VAL A N 1
ATOM 1642 C CA . VAL A 1 215 ? -2.357 0.359 -5.534 1.00 98.56 215 VAL A CA 1
ATOM 1643 C C . VAL A 1 215 ? -0.878 0.463 -5.192 1.00 98.56 215 VAL A C 1
ATOM 1645 O O . VAL A 1 215 ? -0.096 -0.439 -5.483 1.00 98.56 215 VAL A O 1
ATOM 1648 N N . GLY A 1 216 ? -0.484 1.569 -4.575 1.00 98.38 216 GLY A N 1
ATOM 1649 C CA . GLY A 1 216 ? 0.881 1.731 -4.096 1.00 98.38 216 GLY A CA 1
ATOM 1650 C C . GLY A 1 216 ? 1.058 2.989 -3.266 1.00 98.38 216 GLY A C 1
ATOM 1651 O O . GLY A 1 216 ? 0.392 4.005 -3.489 1.00 98.38 216 GLY A O 1
ATOM 1652 N N . SER A 1 217 ? 1.965 2.926 -2.298 1.00 98.25 217 SER A N 1
ATOM 1653 C CA . SER A 1 217 ? 2.270 4.052 -1.421 1.00 98.25 217 SER A CA 1
ATOM 1654 C C . SER A 1 217 ? 3.766 4.319 -1.366 1.00 98.25 217 SER A C 1
ATOM 1656 O O . SER A 1 217 ? 4.541 3.390 -1.186 1.00 98.25 217 SER A O 1
ATOM 1658 N N . ASP A 1 218 ? 4.154 5.592 -1.477 1.00 96.69 218 ASP A N 1
ATOM 1659 C CA . ASP A 1 218 ? 5.547 6.056 -1.340 1.00 96.69 218 ASP A CA 1
ATOM 1660 C C . ASP A 1 218 ? 6.560 5.407 -2.310 1.00 96.69 218 ASP A C 1
ATOM 1662 O O . ASP A 1 218 ? 7.696 5.112 -1.951 1.00 96.69 218 ASP A O 1
ATOM 1666 N N . LEU A 1 219 ? 6.151 5.196 -3.566 1.00 96.75 219 LEU A N 1
ATOM 1667 C CA . LEU A 1 219 ? 6.955 4.496 -4.583 1.00 96.75 219 LEU A CA 1
ATOM 1668 C C . LEU A 1 219 ? 8.007 5.368 -5.282 1.00 96.75 219 LEU A C 1
ATOM 1670 O O . LEU A 1 219 ? 8.879 4.855 -5.973 1.00 96.75 219 LEU A O 1
ATOM 1674 N N . VAL A 1 220 ? 7.899 6.692 -5.160 1.00 96.06 220 VAL A N 1
ATOM 1675 C CA . VAL A 1 220 ? 8.628 7.647 -6.007 1.00 96.06 220 VAL A CA 1
ATOM 1676 C C . VAL A 1 220 ? 9.672 8.372 -5.171 1.00 96.06 220 VAL A C 1
ATOM 1678 O O . VAL A 1 220 ? 9.412 9.450 -4.637 1.00 96.06 220 VAL A O 1
ATOM 1681 N N . TYR A 1 221 ? 10.848 7.760 -5.027 1.00 91.38 221 TYR A N 1
ATOM 1682 C CA . TYR A 1 221 ? 11.941 8.284 -4.201 1.00 91.38 221 TYR A CA 1
ATOM 1683 C C . TYR A 1 221 ? 13.253 8.468 -4.970 1.00 91.38 221 TYR A C 1
ATOM 1685 O O . TYR A 1 221 ? 13.773 9.586 -4.960 1.00 91.38 221 TYR A O 1
ATOM 1693 N N . TYR A 1 222 ? 13.769 7.442 -5.657 1.00 92.69 222 TYR A N 1
ATOM 1694 C CA . TYR A 1 222 ? 14.994 7.562 -6.457 1.00 92.69 222 TYR A CA 1
ATOM 1695 C C . TYR A 1 222 ? 14.682 7.863 -7.928 1.00 92.69 222 TYR A C 1
ATOM 1697 O O . TYR A 1 222 ? 13.809 7.214 -8.507 1.00 92.69 222 TYR A O 1
ATOM 1705 N N . PRO A 1 223 ? 15.393 8.819 -8.562 1.00 94.62 223 PRO A N 1
ATOM 1706 C CA . PRO A 1 223 ? 15.200 9.128 -9.979 1.00 94.62 223 PRO A CA 1
ATOM 1707 C C . PRO A 1 223 ? 15.336 7.908 -10.897 1.00 94.62 223 PRO A C 1
ATOM 1709 O O . PRO A 1 223 ? 14.531 7.762 -11.817 1.00 94.62 223 PRO A O 1
ATOM 1712 N N . ASP A 1 224 ? 16.276 7.008 -10.597 1.00 95.25 224 ASP A N 1
ATOM 1713 C CA . ASP A 1 224 ? 16.557 5.802 -11.389 1.00 95.25 224 ASP A CA 1
ATOM 1714 C C . ASP A 1 224 ? 15.362 4.832 -11.476 1.00 95.25 224 ASP A C 1
ATOM 1716 O O . ASP A 1 224 ? 15.244 4.098 -12.455 1.00 95.25 224 ASP A O 1
ATOM 1720 N N . ASP A 1 225 ? 14.435 4.875 -10.513 1.00 95.19 225 ASP A N 1
ATOM 1721 C CA . ASP A 1 225 ? 13.240 4.019 -10.483 1.00 95.19 225 ASP A CA 1
ATOM 1722 C C . ASP A 1 225 ? 12.036 4.645 -11.222 1.00 95.19 225 ASP A C 1
ATOM 1724 O O . ASP A 1 225 ? 11.010 3.993 -11.416 1.00 95.19 225 ASP A O 1
ATOM 1728 N N . THR A 1 226 ? 12.147 5.898 -11.684 1.00 95.50 226 THR A N 1
ATOM 1729 C CA . THR A 1 226 ? 11.035 6.645 -12.309 1.00 95.50 226 THR A CA 1
ATOM 1730 C C . THR A 1 226 ? 10.582 6.019 -13.628 1.00 95.50 226 THR A C 1
ATOM 1732 O O . THR A 1 226 ? 9.390 5.792 -13.832 1.00 95.50 226 THR A O 1
ATOM 1735 N N . GLU A 1 227 ? 11.521 5.754 -14.540 1.00 95.44 227 GLU A N 1
ATOM 1736 C CA . GLU A 1 227 ? 11.228 5.124 -15.834 1.00 95.44 227 GLU A CA 1
ATOM 1737 C C . GLU A 1 227 ? 10.709 3.681 -15.666 1.00 95.44 227 GLU A C 1
ATOM 1739 O O . GLU A 1 227 ? 9.621 3.403 -16.177 1.00 95.44 227 GLU A O 1
ATOM 1744 N N . PRO A 1 228 ? 11.388 2.795 -14.907 1.00 96.62 228 PRO A N 1
ATOM 1745 C CA . PRO A 1 228 ? 10.897 1.445 -14.619 1.00 96.62 228 PRO A CA 1
ATOM 1746 C C . PRO A 1 228 ? 9.488 1.409 -14.016 1.00 96.62 228 PRO A C 1
ATOM 1748 O O . PRO A 1 228 ? 8.646 0.606 -14.430 1.00 96.62 228 PRO A O 1
ATOM 1751 N N . LEU A 1 229 ? 9.182 2.302 -13.065 1.00 96.44 229 LEU A N 1
ATOM 1752 C CA . LEU A 1 229 ? 7.851 2.371 -12.465 1.00 96.44 229 LEU A CA 1
ATOM 1753 C C . LEU A 1 229 ? 6.796 2.792 -13.497 1.00 96.44 229 LEU A C 1
ATOM 1755 O O . LEU A 1 229 ? 5.737 2.176 -13.568 1.00 96.44 229 LEU A O 1
ATOM 1759 N N . LEU A 1 230 ? 7.069 3.798 -14.333 1.00 94.50 230 LEU A N 1
ATOM 1760 C CA . LEU A 1 230 ? 6.131 4.222 -15.381 1.00 94.50 230 LEU A CA 1
ATOM 1761 C C . LEU A 1 230 ? 5.866 3.111 -16.406 1.00 94.50 230 LEU A C 1
ATOM 1763 O O . LEU A 1 230 ? 4.715 2.901 -16.788 1.00 94.50 230 LEU A O 1
ATOM 1767 N N . GLN A 1 231 ? 6.899 2.366 -16.802 1.00 93.62 231 GLN A N 1
ATOM 1768 C CA . GLN A 1 231 ? 6.760 1.192 -17.669 1.00 93.62 231 GLN A CA 1
ATOM 1769 C C . GLN A 1 231 ? 5.946 0.085 -16.992 1.00 93.62 231 GLN A C 1
ATOM 1771 O O . GLN A 1 231 ? 5.062 -0.504 -17.615 1.00 93.62 231 GLN A O 1
ATOM 1776 N N . THR A 1 232 ? 6.175 -0.146 -15.697 1.00 95.00 232 THR A N 1
ATOM 1777 C CA . THR A 1 232 ? 5.398 -1.096 -14.893 1.00 95.00 232 THR A CA 1
ATOM 1778 C C . THR A 1 232 ? 3.910 -0.740 -14.897 1.00 95.00 232 THR A C 1
ATOM 1780 O O . THR A 1 232 ? 3.066 -1.595 -15.170 1.00 95.00 232 THR A O 1
ATOM 1783 N N . LEU A 1 233 ? 3.576 0.531 -14.655 1.00 93.69 233 LEU A N 1
ATOM 1784 C CA . LEU A 1 233 ? 2.195 1.016 -14.686 1.00 93.69 233 LEU A CA 1
ATOM 1785 C C . LEU A 1 233 ? 1.563 0.849 -16.073 1.00 93.69 233 LEU A C 1
ATOM 1787 O O . LEU A 1 233 ? 0.434 0.372 -16.176 1.00 93.69 233 LEU A O 1
ATOM 1791 N N . ASP A 1 234 ? 2.294 1.181 -17.136 1.00 90.62 234 ASP A N 1
ATOM 1792 C CA . ASP A 1 234 ? 1.832 1.030 -18.517 1.00 90.62 234 ASP A CA 1
ATOM 1793 C C . ASP A 1 234 ? 1.550 -0.442 -18.880 1.00 90.62 234 ASP A C 1
ATOM 1795 O O . ASP A 1 234 ? 0.489 -0.756 -19.424 1.00 90.62 234 ASP A O 1
ATOM 1799 N N . ILE A 1 235 ? 2.432 -1.377 -18.507 1.00 91.62 235 ILE A N 1
ATOM 1800 C CA . ILE A 1 235 ? 2.230 -2.821 -18.728 1.00 91.62 235 ILE A CA 1
ATOM 1801 C C . ILE A 1 235 ? 0.999 -3.339 -17.972 1.00 91.62 235 ILE A C 1
ATOM 1803 O O . ILE A 1 235 ? 0.220 -4.125 -18.521 1.00 91.62 235 ILE A O 1
ATOM 1807 N N . LEU A 1 236 ? 0.814 -2.925 -16.717 1.00 92.19 236 LEU A N 1
ATOM 1808 C CA . LEU A 1 236 ? -0.292 -3.395 -15.879 1.00 92.19 236 LEU A CA 1
ATOM 1809 C C . LEU A 1 236 ? -1.649 -2.799 -16.303 1.00 92.19 236 LEU A C 1
ATOM 1811 O O . LEU A 1 236 ? -2.674 -3.468 -16.163 1.00 92.19 236 LEU A O 1
ATOM 1815 N N . LEU A 1 237 ? -1.664 -1.575 -16.845 1.00 89.06 237 LEU A N 1
ATOM 1816 C CA . LEU A 1 237 ? -2.876 -0.870 -17.289 1.00 89.06 237 LEU A CA 1
ATOM 1817 C C . LEU A 1 237 ? -3.270 -1.146 -18.751 1.00 89.06 237 LEU A C 1
ATOM 1819 O O . LEU A 1 237 ? -4.408 -0.863 -19.143 1.00 89.06 237 LEU A O 1
ATOM 1823 N N . LYS A 1 238 ? -2.365 -1.686 -19.578 1.00 82.19 238 LYS A N 1
ATOM 1824 C CA . LYS A 1 238 ? -2.641 -2.031 -20.982 1.00 82.19 238 LYS A CA 1
ATOM 1825 C C . LYS A 1 238 ? -3.624 -3.199 -21.123 1.00 82.19 238 LYS A C 1
ATOM 1827 O O . LYS A 1 238 ? -3.655 -4.138 -20.326 1.00 82.19 238 LYS A O 1
ATOM 1832 N N . ASN A 1 239 ? -4.411 -3.169 -22.205 1.00 55.81 239 ASN A N 1
ATOM 1833 C CA . ASN A 1 239 ? -5.368 -4.222 -22.559 1.00 55.81 239 ASN A CA 1
ATOM 1834 C C . ASN A 1 239 ? -4.673 -5.594 -22.641 1.00 55.81 239 ASN A C 1
ATOM 1836 O O . ASN A 1 239 ? -3.897 -5.851 -23.557 1.00 55.81 239 ASN A O 1
ATOM 1840 N N . GLY A 1 240 ? -4.968 -6.468 -21.676 1.00 56.91 240 GLY A N 1
ATOM 1841 C CA . GLY A 1 240 ? -4.317 -7.772 -21.495 1.00 56.91 240 GLY A CA 1
ATOM 1842 C C . GLY A 1 240 ? -3.743 -7.975 -20.089 1.00 56.91 240 GLY A C 1
ATOM 1843 O O . GLY A 1 240 ? -3.743 -9.108 -19.614 1.00 56.91 240 GLY A O 1
ATOM 1844 N N . GLY A 1 241 ? -3.362 -6.887 -19.406 1.00 57.34 241 GLY A N 1
ATOM 1845 C CA . GLY A 1 241 ? -2.819 -6.912 -18.044 1.00 57.34 241 GLY A CA 1
ATOM 1846 C C . GLY A 1 241 ? -3.844 -6.867 -16.912 1.00 57.34 241 GLY A C 1
ATOM 1847 O O . GLY A 1 241 ? -3.510 -7.025 -15.744 1.00 57.34 241 GLY A O 1
ATOM 1848 N N . GLY A 1 242 ? -5.122 -6.698 -17.255 1.00 59.78 242 GLY A N 1
ATOM 1849 C CA . GLY A 1 242 ? -6.245 -6.733 -16.318 1.00 59.78 242 GLY A CA 1
ATOM 1850 C C . GLY A 1 242 ? -6.535 -5.409 -15.609 1.00 59.78 242 GLY A C 1
ATOM 1851 O O . GLY A 1 242 ? -7.698 -5.203 -15.257 1.00 59.78 242 GLY A O 1
ATOM 1852 N N . GLY A 1 243 ? -5.540 -4.524 -15.445 1.00 64.88 243 GLY A N 1
ATOM 1853 C CA . GLY A 1 243 ? -5.644 -3.292 -14.658 1.00 64.88 243 GLY A CA 1
ATOM 1854 C C . GLY A 1 243 ? -6.701 -2.337 -15.198 1.00 64.88 243 GLY A C 1
ATOM 1855 O O . GLY A 1 243 ? -6.555 -1.775 -16.284 1.00 64.88 243 GLY A O 1
ATOM 1856 N N . GLN A 1 244 ? -7.779 -2.135 -14.443 1.00 79.38 244 GLN A N 1
ATOM 1857 C CA . GLN A 1 244 ? -8.851 -1.213 -14.825 1.00 79.38 244 GLN A CA 1
ATOM 1858 C C . GLN A 1 244 ? -8.592 0.183 -14.276 1.00 79.38 244 GLN A C 1
ATOM 1860 O O . GLN A 1 244 ? -8.806 1.152 -15.011 1.00 79.38 244 GLN A O 1
ATOM 1865 N N . SER A 1 245 ? -8.088 0.257 -13.042 1.00 90.75 245 SER A N 1
ATOM 1866 C CA . SER A 1 245 ? -7.783 1.497 -12.335 1.00 90.75 245 SER A CA 1
ATOM 1867 C C . SER A 1 245 ? -6.486 1.421 -11.531 1.00 90.75 245 SER A C 1
ATOM 1869 O O . SER A 1 245 ? -5.977 0.342 -11.212 1.00 90.75 245 SER A O 1
ATOM 1871 N N . MET A 1 246 ? -5.964 2.595 -11.186 1.00 94.00 246 MET A N 1
ATOM 1872 C CA . MET A 1 246 ? -4.784 2.756 -10.335 1.00 94.00 246 MET A CA 1
ATOM 1873 C C . MET A 1 246 ? -5.058 3.774 -9.227 1.00 94.00 246 MET A C 1
ATOM 1875 O O . MET A 1 246 ? -5.739 4.773 -9.458 1.00 94.00 246 MET A O 1
ATOM 1879 N N . LEU A 1 247 ? -4.495 3.549 -8.040 1.00 97.50 247 LEU A N 1
ATOM 1880 C CA . LEU A 1 247 ? -4.512 4.492 -6.924 1.00 97.50 247 LEU A CA 1
ATOM 1881 C C . LEU A 1 247 ? -3.139 4.553 -6.246 1.00 97.50 247 LEU A C 1
ATOM 1883 O O . LEU A 1 247 ? -2.738 3.609 -5.570 1.00 97.50 247 LEU A O 1
ATOM 1887 N N . LEU A 1 248 ? -2.444 5.683 -6.379 1.00 98.25 248 LEU A N 1
ATOM 1888 C CA . LEU A 1 248 ? -1.163 5.922 -5.709 1.00 98.25 248 LEU A CA 1
ATOM 1889 C C . LEU A 1 248 ? -1.285 7.040 -4.674 1.00 98.25 248 LEU A C 1
ATOM 1891 O O . LEU A 1 248 ? -1.934 8.052 -4.942 1.00 98.25 248 LEU A O 1
ATOM 1895 N N . ILE A 1 249 ? -0.619 6.870 -3.530 1.00 98.38 249 ILE A N 1
ATOM 1896 C CA . ILE A 1 249 ? -0.454 7.897 -2.493 1.00 98.38 249 ILE A CA 1
ATOM 1897 C C . ILE A 1 249 ? 1.039 8.186 -2.314 1.00 98.38 249 ILE A C 1
ATOM 1899 O O . ILE A 1 249 ? 1.804 7.318 -1.889 1.00 98.38 249 ILE A O 1
ATOM 1903 N N . LEU A 1 250 ? 1.462 9.406 -2.640 1.00 97.69 250 LEU A N 1
ATOM 1904 C CA . LEU A 1 250 ? 2.861 9.837 -2.580 1.00 97.69 250 LEU A CA 1
ATOM 1905 C C . LEU A 1 250 ? 2.995 10.997 -1.586 1.00 97.69 250 LEU A C 1
ATOM 1907 O O . LEU A 1 250 ? 2.162 11.899 -1.625 1.00 97.69 250 LEU A O 1
ATOM 1911 N N . PRO A 1 251 ? 3.999 11.014 -0.698 1.00 96.88 251 PRO A N 1
ATOM 1912 C CA . PRO A 1 251 ? 4.124 12.083 0.284 1.00 96.88 251 PRO A CA 1
ATOM 1913 C C . PRO A 1 251 ? 4.576 13.392 -0.377 1.00 96.88 251 PRO A C 1
ATOM 1915 O O . PRO A 1 251 ? 5.344 13.386 -1.341 1.00 96.88 251 PRO A O 1
ATOM 1918 N N . LEU A 1 252 ? 4.099 14.516 0.156 1.00 96.06 252 LEU A N 1
ATOM 1919 C CA . LEU A 1 252 ? 4.467 15.867 -0.263 1.00 96.06 252 LEU A CA 1
ATOM 1920 C C . LEU A 1 252 ? 5.320 16.576 0.807 1.00 96.06 252 LEU A C 1
ATOM 1922 O O . LEU A 1 252 ? 5.316 16.186 1.982 1.00 96.06 252 LEU A O 1
ATOM 1926 N N . PRO A 1 253 ? 6.043 17.648 0.430 1.00 90.50 253 PRO A N 1
ATOM 1927 C CA . PRO A 1 253 ? 6.686 18.536 1.391 1.00 90.50 253 PRO A CA 1
ATOM 1928 C C . PRO A 1 253 ? 5.672 19.173 2.366 1.00 90.50 253 PRO A C 1
ATOM 1930 O O . PRO A 1 253 ? 4.503 19.351 2.015 1.00 90.50 253 PRO A O 1
ATOM 1933 N N . PRO A 1 254 ? 6.098 19.567 3.581 1.00 85.19 254 PRO A N 1
ATOM 1934 C CA . PRO A 1 254 ? 7.467 19.494 4.102 1.00 85.19 254 PRO A CA 1
ATOM 1935 C C . PRO A 1 254 ? 7.830 18.132 4.718 1.00 85.19 254 PRO A C 1
ATOM 1937 O O . PRO A 1 254 ? 8.982 17.923 5.080 1.00 85.19 254 PRO A O 1
ATOM 1940 N N . THR A 1 255 ? 6.873 17.209 4.850 1.00 81.50 255 THR A N 1
ATOM 1941 C CA . THR A 1 255 ? 7.068 15.915 5.527 1.00 81.50 255 THR A CA 1
ATOM 1942 C C . THR A 1 255 ? 7.992 14.965 4.770 1.00 81.50 255 THR A C 1
ATOM 1944 O O . THR A 1 255 ? 8.718 14.192 5.393 1.00 81.50 255 THR A O 1
ATOM 1947 N N . ALA A 1 256 ? 8.011 15.038 3.437 1.00 81.94 256 ALA A N 1
ATOM 1948 C CA . ALA A 1 256 ? 8.990 14.332 2.620 1.00 81.94 256 ALA A CA 1
ATOM 1949 C C . ALA A 1 256 ? 9.357 15.142 1.375 1.00 81.94 256 ALA A C 1
ATOM 1951 O O . ALA A 1 256 ? 8.488 15.595 0.631 1.00 81.94 256 ALA A O 1
ATOM 1952 N N . GLU A 1 257 ? 10.655 15.262 1.110 1.00 85.94 257 GLU A N 1
ATOM 1953 C CA . GLU A 1 257 ? 11.168 15.722 -0.177 1.00 85.94 257 GLU A CA 1
ATOM 1954 C C . GLU A 1 257 ? 11.609 14.504 -0.995 1.00 85.94 257 GLU A C 1
ATOM 1956 O O . GLU A 1 257 ? 12.404 13.676 -0.542 1.00 85.94 257 GLU A O 1
ATOM 1961 N N . ARG A 1 258 ? 11.044 14.368 -2.196 1.00 90.62 258 ARG A N 1
ATOM 1962 C CA . ARG A 1 258 ? 11.294 13.255 -3.115 1.00 90.62 258 ARG A CA 1
ATOM 1963 C C . ARG A 1 258 ? 11.866 13.811 -4.412 1.00 90.62 258 ARG A C 1
ATOM 1965 O O . ARG A 1 258 ? 11.154 14.480 -5.156 1.00 90.62 258 ARG A O 1
ATOM 1972 N N . GLU A 1 259 ? 13.136 13.526 -4.689 1.00 92.69 259 GLU A N 1
ATOM 1973 C CA . GLU A 1 259 ? 13.836 14.026 -5.883 1.00 92.69 259 GLU A CA 1
ATOM 1974 C C . GLU A 1 259 ? 13.138 13.595 -7.184 1.00 92.69 259 GLU A C 1
ATOM 1976 O O . GLU A 1 259 ? 13.007 14.387 -8.114 1.00 92.69 259 GLU A O 1
ATOM 1981 N N . ALA A 1 260 ? 12.623 12.364 -7.220 1.00 95.06 260 ALA A N 1
ATOM 1982 C CA . ALA A 1 260 ? 11.944 11.793 -8.382 1.00 95.06 260 ALA A CA 1
ATOM 1983 C C . ALA A 1 260 ? 10.526 12.348 -8.631 1.00 95.06 260 ALA A C 1
ATOM 1985 O O . ALA A 1 260 ? 10.025 12.301 -9.757 1.00 95.06 260 ALA A O 1
ATOM 1986 N N . LEU A 1 261 ? 9.854 12.880 -7.602 1.00 95.44 261 LEU A N 1
ATOM 1987 C CA . LEU A 1 261 ? 8.423 13.196 -7.667 1.00 95.44 261 LEU A CA 1
ATOM 1988 C C . LEU A 1 261 ? 8.062 14.268 -8.713 1.00 95.44 261 LEU A C 1
ATOM 1990 O O . LEU A 1 261 ? 7.086 14.059 -9.439 1.00 95.44 261 LEU A O 1
ATOM 1994 N N . PRO A 1 262 ? 8.811 15.383 -8.859 1.00 94.69 262 PRO A N 1
ATOM 1995 C CA . PRO A 1 262 ? 8.515 16.379 -9.886 1.00 94.69 262 PRO A CA 1
ATOM 1996 C C . PRO A 1 262 ? 8.591 15.828 -11.315 1.00 94.69 262 PRO A C 1
ATOM 1998 O O . PRO A 1 262 ? 7.811 16.248 -12.169 1.00 94.69 262 PRO A O 1
ATOM 2001 N N . ASP A 1 263 ? 9.522 14.909 -11.594 1.00 95.44 263 ASP A N 1
ATOM 2002 C CA . ASP A 1 263 ? 9.634 14.283 -12.915 1.00 95.44 263 ASP A CA 1
ATOM 2003 C C . ASP A 1 263 ? 8.507 13.285 -13.161 1.00 95.44 263 ASP A C 1
ATOM 2005 O O . ASP A 1 263 ? 7.787 13.402 -14.154 1.00 95.44 263 ASP A O 1
ATOM 2009 N N . PHE A 1 264 ? 8.283 12.384 -12.205 1.00 95.81 264 PHE A N 1
ATOM 2010 C CA . PHE A 1 264 ? 7.214 11.395 -12.269 1.00 95.81 264 PHE A CA 1
ATOM 2011 C C . PHE A 1 264 ? 5.837 12.041 -12.488 1.00 95.81 264 PHE A C 1
ATOM 2013 O O . PHE A 1 264 ? 5.099 11.644 -13.391 1.00 95.81 264 PHE A O 1
ATOM 2020 N N . ARG A 1 265 ? 5.514 13.097 -11.722 1.00 94.75 265 ARG A N 1
ATOM 2021 C CA . ARG A 1 265 ? 4.259 13.855 -11.859 1.00 94.75 265 ARG A CA 1
ATOM 2022 C C . ARG A 1 265 ? 4.093 14.413 -13.273 1.00 94.75 265 ARG A C 1
ATOM 2024 O O . ARG A 1 265 ? 3.074 14.163 -13.909 1.00 94.75 265 ARG A O 1
ATOM 2031 N N . ARG A 1 266 ? 5.110 15.115 -13.782 1.00 94.44 266 ARG A N 1
ATOM 2032 C CA . ARG A 1 266 ? 5.091 15.737 -15.117 1.00 94.44 266 ARG A CA 1
ATOM 2033 C C . ARG A 1 266 ? 4.866 14.711 -16.228 1.00 94.44 266 ARG A C 1
ATOM 2035 O O . ARG A 1 266 ? 4.206 15.001 -17.218 1.00 94.44 266 ARG A O 1
ATOM 2042 N N . ARG A 1 267 ? 5.436 13.513 -16.084 1.00 93.50 267 ARG A N 1
ATOM 2043 C CA . ARG A 1 267 ? 5.311 12.432 -17.071 1.00 93.50 267 ARG A CA 1
ATOM 2044 C C . ARG A 1 267 ? 3.944 11.754 -17.047 1.00 93.50 267 ARG A C 1
ATOM 2046 O O . ARG A 1 267 ? 3.476 11.315 -18.088 1.00 93.50 267 ARG A O 1
ATOM 2053 N N . LEU A 1 268 ? 3.284 11.702 -15.894 1.00 91.81 268 LEU A N 1
ATOM 2054 C CA . LEU A 1 268 ? 1.912 11.205 -15.793 1.00 91.81 268 LEU A CA 1
ATOM 2055 C C . LEU A 1 268 ? 0.865 12.217 -16.283 1.00 91.81 268 LEU A C 1
ATOM 2057 O O . LEU A 1 268 ? -0.204 11.810 -16.724 1.00 91.81 268 LEU A O 1
ATOM 2061 N N . GLU A 1 269 ? 1.155 13.521 -16.255 1.00 88.69 269 GLU A N 1
ATOM 2062 C CA . GLU A 1 269 ? 0.249 14.561 -16.778 1.00 88.69 269 GLU A CA 1
ATOM 2063 C C . GLU A 1 269 ? -0.038 14.410 -18.284 1.00 88.69 269 GLU A C 1
ATOM 2065 O O . GLU A 1 269 ? -1.076 14.870 -18.753 1.00 88.69 269 GLU A O 1
ATOM 2070 N N . SER A 1 270 ? 0.831 13.729 -19.044 1.00 82.19 270 SER A N 1
ATOM 2071 C CA . SER A 1 270 ? 0.558 13.381 -20.447 1.00 82.19 270 SER A CA 1
ATOM 2072 C C . SER A 1 270 ? -0.384 12.184 -20.635 1.00 82.19 270 SER A C 1
ATOM 2074 O O . SER A 1 270 ? -0.674 11.832 -21.777 1.00 82.19 270 SER A O 1
ATOM 2076 N N . GLY A 1 271 ? -0.861 11.571 -19.548 1.00 78.38 271 GLY A N 1
ATOM 2077 C CA . GLY A 1 271 ? -1.656 10.345 -19.564 1.00 78.38 271 GLY A CA 1
ATOM 2078 C C . GLY A 1 271 ? -0.806 9.075 -19.457 1.00 78.38 271 GLY A C 1
ATOM 2079 O O . GLY A 1 271 ? 0.413 9.101 -19.640 1.00 78.38 271 GLY A O 1
ATOM 2080 N N . VAL A 1 272 ? -1.467 7.950 -19.166 1.00 79.44 272 VAL A N 1
ATOM 2081 C CA . VAL A 1 272 ? -0.872 6.603 -19.230 1.00 79.44 272 VAL A CA 1
ATOM 2082 C C . VAL A 1 272 ? -1.649 5.786 -20.255 1.00 79.44 272 VAL A C 1
ATOM 2084 O O . VAL A 1 272 ? -2.804 5.417 -20.030 1.00 79.44 272 VAL A O 1
ATOM 2087 N N . GLY A 1 273 ? -1.027 5.537 -21.408 1.00 75.69 273 GLY A N 1
ATOM 2088 C CA . GLY A 1 273 ? -1.732 5.001 -22.571 1.00 75.69 273 GLY A CA 1
ATOM 2089 C C . GLY A 1 273 ? -2.883 5.925 -22.987 1.00 75.69 273 GLY A C 1
ATOM 2090 O O . GLY A 1 273 ? -2.679 7.121 -23.169 1.00 75.69 273 GLY A O 1
ATOM 2091 N N . ASP A 1 274 ? -4.091 5.368 -23.091 1.00 78.19 274 ASP A N 1
ATOM 2092 C CA . ASP A 1 274 ? -5.313 6.103 -23.460 1.00 78.19 274 ASP A CA 1
ATOM 2093 C C . ASP A 1 274 ? -6.165 6.523 -22.241 1.00 78.19 274 ASP A C 1
ATOM 2095 O O . ASP A 1 274 ? -7.334 6.882 -22.397 1.00 78.19 274 ASP A O 1
ATOM 2099 N N . LYS A 1 275 ? -5.638 6.403 -21.013 1.00 82.44 275 LYS A N 1
ATOM 2100 C CA . LYS A 1 275 ? -6.393 6.666 -19.779 1.00 82.44 275 LYS A CA 1
ATOM 2101 C C . LYS A 1 275 ? -6.055 8.039 -19.192 1.00 82.44 275 LYS A C 1
ATOM 2103 O O . LYS A 1 275 ? -4.883 8.411 -19.092 1.00 82.44 275 LYS A O 1
ATOM 2108 N N . ASP A 1 276 ? -7.094 8.750 -18.756 1.00 87.31 276 ASP A N 1
ATOM 2109 C CA . ASP A 1 276 ? -6.965 10.029 -18.058 1.00 87.31 276 ASP A CA 1
ATOM 2110 C C . ASP A 1 276 ? -6.362 9.8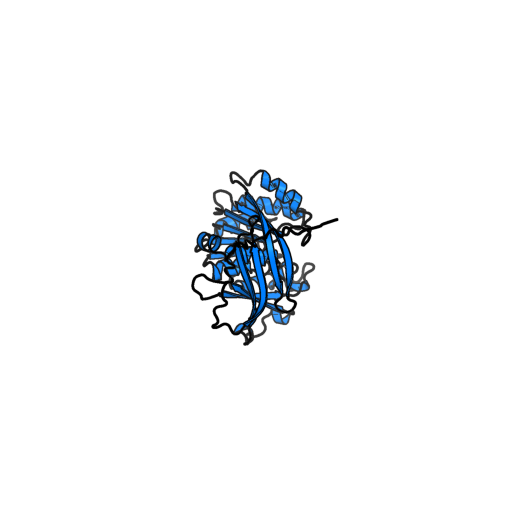33 -16.664 1.00 87.31 276 ASP A C 1
ATOM 2112 O O . ASP A 1 276 ? -6.713 8.900 -15.941 1.00 87.31 276 ASP A O 1
ATOM 2116 N N . VAL A 1 277 ? -5.483 10.753 -16.267 1.00 92.69 277 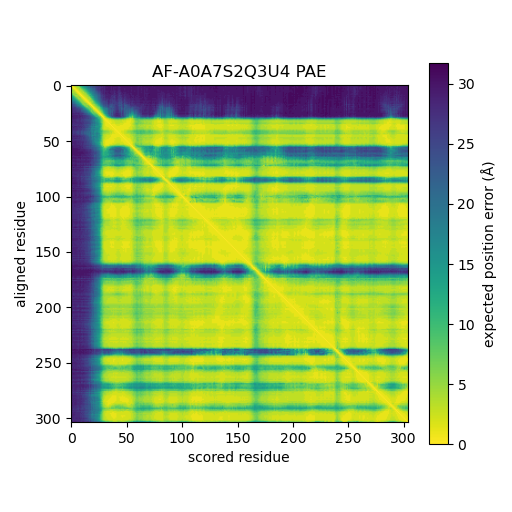VAL A N 1
ATOM 2117 C CA . VAL A 1 277 ? -4.874 10.770 -14.935 1.00 92.69 277 VAL A CA 1
AT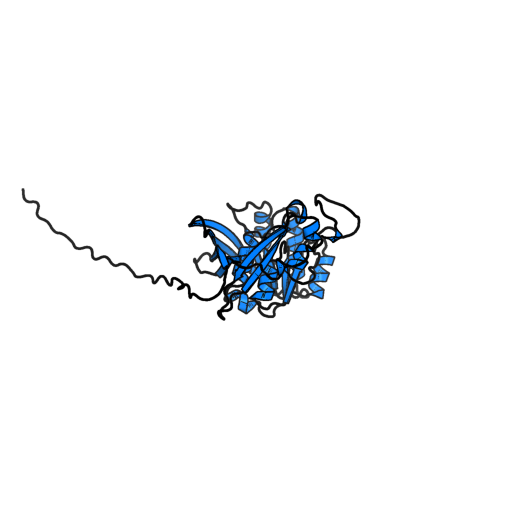OM 2118 C C . VAL A 1 277 ? -5.466 11.925 -14.138 1.00 92.69 277 VAL A C 1
ATOM 2120 O O . VAL A 1 277 ? -5.399 13.083 -14.546 1.00 92.69 277 VAL A O 1
ATOM 2123 N N . VAL A 1 278 ? -6.022 11.619 -12.969 1.00 94.75 278 VAL A N 1
ATOM 2124 C CA . VAL A 1 278 ? -6.523 12.611 -12.016 1.00 94.75 278 VAL A CA 1
ATOM 2125 C C . VAL A 1 278 ? -5.565 12.695 -10.842 1.00 94.75 278 VAL A C 1
ATOM 2127 O O . VAL A 1 278 ? -5.282 11.693 -10.187 1.00 94.75 278 VAL A O 1
ATOM 2130 N N . MET A 1 279 ? -5.098 13.906 -10.555 1.00 95.88 279 MET A N 1
ATOM 2131 C CA . MET A 1 279 ? -4.235 14.183 -9.415 1.00 95.88 279 MET A CA 1
ATOM 2132 C C . MET A 1 279 ? -4.876 15.215 -8.499 1.00 95.88 279 MET A C 1
ATOM 2134 O O . MET A 1 279 ? -5.362 16.247 -8.961 1.00 95.88 279 MET A O 1
ATOM 2138 N N . ASP A 1 280 ? -4.862 14.938 -7.204 1.00 96.25 280 ASP A N 1
ATOM 2139 C CA . ASP A 1 280 ? -5.355 15.840 -6.171 1.00 96.25 280 ASP A CA 1
ATOM 2140 C C . ASP A 1 280 ? -4.551 15.661 -4.878 1.00 96.25 280 ASP A C 1
ATOM 2142 O O . ASP A 1 280 ? -3.806 14.693 -4.731 1.00 96.25 280 ASP A O 1
ATOM 2146 N N . GLU A 1 281 ? -4.650 16.629 -3.974 1.00 97.06 281 GLU A N 1
ATOM 2147 C CA . GLU A 1 281 ? -3.911 16.615 -2.712 1.00 97.06 281 GLU A CA 1
ATOM 2148 C C . GLU A 1 281 ? -4.812 16.122 -1.580 1.00 97.06 281 GLU A C 1
ATOM 2150 O O . GLU A 1 281 ? -6.021 16.369 -1.570 1.00 97.06 281 GLU A O 1
ATOM 2155 N N . LEU A 1 282 ? -4.210 15.390 -0.648 1.00 98.06 282 LEU A N 1
ATOM 2156 C CA . LEU A 1 282 ? -4.845 14.896 0.563 1.00 98.06 282 LEU A CA 1
ATOM 2157 C C . LEU A 1 282 ? -4.078 15.391 1.784 1.00 98.06 282 LEU A C 1
ATOM 2159 O O . LEU A 1 282 ? -2.850 15.471 1.758 1.00 98.06 282 LEU A O 1
ATOM 2163 N N . GLU A 1 283 ? -4.800 15.616 2.873 1.00 97.88 283 GLU A N 1
ATOM 2164 C CA . GLU A 1 283 ? -4.238 15.975 4.174 1.00 97.88 283 GLU A CA 1
ATOM 2165 C C . GLU A 1 283 ? -4.589 14.868 5.174 1.00 97.88 283 GLU A C 1
ATOM 2167 O O . GLU A 1 283 ? -5.759 14.525 5.336 1.00 97.88 283 GLU A O 1
ATOM 2172 N N . MET A 1 284 ? -3.599 14.285 5.847 1.00 98.19 284 MET A N 1
ATOM 2173 C CA . MET A 1 284 ? -3.825 13.385 6.978 1.00 98.19 284 MET A CA 1
ATOM 2174 C C . MET A 1 284 ? -3.453 14.097 8.267 1.00 98.19 284 MET A C 1
ATOM 2176 O O . MET A 1 284 ? -2.310 14.523 8.434 1.00 98.19 284 MET A O 1
ATOM 2180 N N . ILE A 1 285 ? -4.412 14.176 9.186 1.00 97.69 285 ILE A N 1
ATOM 2181 C CA . ILE A 1 285 ? -4.179 14.664 10.542 1.00 97.69 285 ILE A CA 1
ATOM 2182 C C . ILE A 1 285 ? -3.975 13.459 11.452 1.00 97.69 285 ILE A C 1
ATOM 2184 O O . ILE A 1 285 ? -4.836 12.576 11.528 1.00 97.69 285 ILE A O 1
ATOM 2188 N N . ILE A 1 286 ? -2.838 13.448 12.138 1.00 97.00 286 ILE A N 1
ATOM 2189 C CA . ILE A 1 286 ? -2.460 12.454 13.136 1.00 97.00 286 ILE A CA 1
ATOM 2190 C C . ILE A 1 286 ? -2.616 13.099 14.508 1.00 97.00 286 ILE A C 1
ATOM 2192 O O . ILE A 1 286 ? -2.023 14.146 14.755 1.00 97.00 286 ILE A O 1
ATOM 2196 N N . ARG A 1 287 ? -3.400 12.493 15.404 1.00 97.00 287 ARG A N 1
ATOM 2197 C CA . ARG A 1 287 ? -3.563 12.990 16.782 1.00 97.00 287 ARG A CA 1
ATOM 2198 C C . ARG A 1 287 ? -3.019 11.991 17.780 1.00 97.00 287 ARG A C 1
ATOM 2200 O O . ARG A 1 287 ? -3.494 10.856 17.819 1.00 97.00 287 ARG A O 1
ATOM 2207 N N . SER A 1 288 ? -2.067 12.426 18.596 1.00 94.75 288 SER A N 1
ATOM 2208 C CA . SER A 1 288 ? -1.483 11.626 19.674 1.00 94.75 288 SER A CA 1
ATOM 2209 C C . SER A 1 288 ? -2.414 11.572 20.884 1.00 94.75 288 SER A C 1
ATOM 2211 O O . SER A 1 288 ? -2.795 12.605 21.429 1.00 94.75 288 SER A O 1
ATOM 2213 N N . ALA A 1 289 ? -2.728 10.369 21.369 1.00 91.50 289 ALA A N 1
ATOM 2214 C CA . ALA A 1 289 ? -3.568 10.209 22.556 1.00 91.50 289 ALA A CA 1
ATOM 2215 C C . ALA A 1 289 ? -2.868 10.635 23.860 1.00 91.50 289 ALA A C 1
ATOM 2217 O O . ALA A 1 289 ? -3.536 10.890 24.861 1.00 91.50 289 ALA A O 1
ATOM 2218 N N . SER A 1 290 ? -1.530 10.674 23.881 1.00 89.50 290 SER A N 1
ATOM 2219 C CA . SER A 1 290 ? -0.751 10.975 25.089 1.00 89.50 290 SER A CA 1
ATOM 2220 C C . SER A 1 290 ? -0.338 12.440 25.205 1.00 89.50 290 SER A C 1
ATOM 2222 O O . SER A 1 290 ? -0.214 12.935 26.325 1.00 89.50 290 SER A O 1
ATOM 2224 N N . THR A 1 291 ? -0.106 13.117 24.078 1.00 88.94 291 THR A N 1
ATOM 2225 C CA . THR A 1 291 ? 0.388 14.504 24.047 1.00 88.94 291 THR A CA 1
ATOM 2226 C C . THR A 1 291 ? -0.658 15.515 23.590 1.00 88.94 291 THR A C 1
ATOM 2228 O O . THR A 1 291 ? -0.446 16.703 23.806 1.00 88.94 291 THR A O 1
ATOM 2231 N N . ASP A 1 292 ? -1.777 15.064 23.004 1.00 81.75 292 ASP A N 1
ATOM 2232 C CA . ASP A 1 292 ? -2.790 15.920 22.355 1.00 81.75 292 ASP A CA 1
ATOM 2233 C C . ASP A 1 292 ? -2.196 16.803 21.232 1.00 81.75 292 ASP A C 1
ATOM 2235 O O . ASP A 1 292 ? -2.770 17.809 20.821 1.00 81.75 292 ASP A O 1
ATOM 2239 N N . GLU A 1 293 ? -1.009 16.432 20.737 1.00 91.50 293 GLU A N 1
ATOM 2240 C CA . GLU A 1 293 ? -0.349 17.082 19.609 1.00 91.50 293 GLU A CA 1
ATOM 2241 C C . GLU A 1 293 ? -0.941 16.579 18.290 1.00 91.50 293 GLU A C 1
ATOM 2243 O O . GLU A 1 293 ? -1.243 15.387 18.133 1.00 91.50 293 GLU A O 1
ATOM 2248 N N . GLU A 1 294 ? -1.068 17.501 17.335 1.00 93.94 294 GLU A N 1
ATOM 2249 C CA . GLU A 1 294 ? -1.474 17.209 15.965 1.00 93.94 294 GLU A CA 1
ATOM 2250 C C . GLU A 1 294 ? -0.265 17.287 15.027 1.00 93.94 294 GLU A C 1
ATOM 2252 O O . GLU A 1 294 ? 0.456 18.286 14.994 1.00 93.94 294 GLU A O 1
ATOM 2257 N N . GLU A 1 295 ? -0.072 16.242 14.229 1.00 95.31 295 GLU A N 1
ATOM 2258 C CA . GLU A 1 295 ? 0.884 16.215 13.126 1.00 95.31 295 GLU A CA 1
ATOM 2259 C C . GLU A 1 295 ? 0.119 16.155 11.800 1.00 95.31 295 GLU A C 1
ATOM 2261 O O . GLU A 1 295 ? -0.877 15.441 11.673 1.00 95.31 295 GLU A O 1
ATOM 2266 N N . ILE A 1 296 ? 0.577 16.916 10.804 1.00 95.88 296 ILE A N 1
ATOM 2267 C CA . ILE A 1 296 ? -0.077 17.012 9.497 1.00 95.88 296 ILE A CA 1
ATOM 2268 C C . ILE A 1 296 ? 0.862 16.468 8.427 1.00 95.88 296 ILE A C 1
ATOM 2270 O O . ILE A 1 296 ? 1.990 16.941 8.282 1.00 95.88 296 ILE A O 1
ATOM 2274 N N . HIS A 1 297 ? 0.365 15.508 7.649 1.00 97.50 297 HIS A N 1
ATOM 2275 C CA . HIS A 1 297 ? 1.040 14.969 6.470 1.00 97.50 297 HIS A CA 1
ATOM 2276 C C . HIS A 1 297 ? 0.231 15.288 5.220 1.00 97.50 297 HIS A C 1
ATOM 2278 O O . HIS A 1 297 ? -0.975 15.051 5.185 1.00 97.50 297 HIS A O 1
ATOM 2284 N N . ASN A 1 298 ? 0.903 15.783 4.182 1.00 97.56 298 ASN A N 1
ATOM 2285 C CA . ASN A 1 298 ? 0.282 16.052 2.889 1.00 97.56 298 ASN A CA 1
ATOM 2286 C C . ASN A 1 298 ? 0.688 14.981 1.882 1.00 97.56 298 ASN A C 1
ATOM 2288 O O . ASN A 1 298 ? 1.839 14.536 1.867 1.00 97.56 298 ASN A O 1
ATOM 2292 N N . PHE A 1 299 ? -0.239 14.602 1.008 1.00 98.19 299 PHE A N 1
ATOM 2293 C CA . PHE A 1 299 ? -0.008 13.586 -0.010 1.00 98.19 299 PHE A CA 1
ATOM 2294 C C . PHE A 1 299 ? -0.553 14.013 -1.365 1.00 98.19 299 PHE A C 1
ATOM 2296 O O . PHE A 1 299 ? -1.603 14.637 -1.458 1.00 98.19 299 PHE A O 1
ATOM 2303 N N . LEU A 1 300 ? 0.127 13.594 -2.424 1.00 97.62 300 LEU A N 1
ATOM 2304 C CA . LEU A 1 300 ? -0.408 13.563 -3.771 1.00 97.62 300 LEU A CA 1
ATOM 2305 C C . LEU A 1 300 ? -1.139 12.234 -3.963 1.00 97.62 300 LEU A C 1
ATOM 2307 O O . LEU A 1 300 ? -0.527 11.164 -3.890 1.00 97.62 300 LEU A O 1
ATOM 2311 N N . ARG A 1 301 ? -2.437 12.303 -4.245 1.00 97.88 301 ARG A N 1
ATOM 2312 C CA . ARG A 1 301 ? -3.224 11.173 -4.728 1.00 97.88 301 ARG A CA 1
ATOM 2313 C C . ARG A 1 301 ? -3.243 11.183 -6.248 1.00 97.88 301 ARG A C 1
ATOM 2315 O O . ARG A 1 301 ? -3.623 12.181 -6.851 1.00 97.88 301 ARG A O 1
ATOM 2322 N N . ILE A 1 302 ? -2.907 10.050 -6.855 1.00 96.81 302 ILE A N 1
ATOM 2323 C CA . ILE A 1 302 ? -2.977 9.837 -8.305 1.00 96.81 302 ILE A CA 1
ATOM 2324 C C . ILE A 1 302 ? -3.982 8.728 -8.589 1.00 96.81 302 ILE A C 1
ATOM 2326 O O . ILE A 1 302 ? -3.913 7.660 -7.978 1.00 96.81 302 ILE A O 1
ATOM 2330 N N . ARG A 1 303 ? -4.917 8.986 -9.506 1.00 94.62 303 ARG A N 1
ATOM 2331 C CA . ARG A 1 303 ? -5.977 8.060 -9.911 1.00 94.62 303 ARG A CA 1
ATOM 2332 C C . ARG A 1 303 ? -6.048 7.932 -11.424 1.00 94.62 303 ARG A C 1
ATOM 2334 O O . ARG A 1 303 ? -5.933 8.936 -12.122 1.00 94.62 303 ARG A O 1
ATOM 2341 N N . ILE A 1 304 ? -6.281 6.709 -11.883 1.00 88.50 304 ILE A N 1
ATOM 2342 C CA . ILE A 1 304 ? -6.582 6.345 -13.274 1.00 88.50 304 ILE A CA 1
ATOM 2343 C C . ILE A 1 304 ? -7.832 5.474 -13.270 1.00 88.50 304 ILE A C 1
ATOM 2345 O O . ILE A 1 304 ? -7.893 4.591 -12.380 1.00 88.50 304 ILE A O 1
#

Foldseek 3Di:
DDDDDDDDDDDDDDDCPDPPPVPPDDDDDQWAFFKKKFKAFPVRDTLFIKTWIGGPDDDPCNPDDQDPLNVVWDKDKIWIWGDDPVRPTDIAIWIATDCLALPVLRDDDPQLNNLLRNCLGPVNLQVQAQFEEEEEQCSRPSNVQSSVVRSNHRYAYEHADDDQPDQDDDSHPDGSVCVCVSSCVRNVHRHAYADLVDVVSLLCQLQPRLGQEYEYEAQAADQVCLVSVLVSVLSCCDDNSNHNKYKYKHWDPPVDDGPRVVVSVVVCCVPRPPDDKDKGKMWMWMAGPPPRDIDITMIIIIMD

pLDDT: mean 83.74, std 19.69, range [26.69, 98.75]

Radius of gyration: 22.65 Å; Cα contacts (8 Å, |Δi|>4): 616; chains: 1; bounding box: 53×89×51 Å

Solvent-accessible surface area (backbone atoms only — not comparable to full-atom values): 16871 Å² total; per-residue (Å²): 136,85,89,80,89,79,89,78,84,82,79,83,80,80,80,83,76,79,77,80,68,80,74,83,77,87,76,90,70,71,48,47,73,48,32,39,40,40,31,25,41,86,84,70,44,78,49,22,42,36,32,35,39,42,67,73,58,84,54,81,75,73,72,55,77,81,46,76,67,54,74,76,38,71,67,49,77,48,34,39,38,31,71,40,99,82,76,65,58,44,79,43,67,38,59,30,46,42,58,53,62,43,43,83,33,10,47,88,49,71,33,36,53,50,45,24,17,39,44,57,10,73,74,43,19,67,73,42,43,72,33,36,37,31,28,49,57,33,40,29,23,60,38,49,35,36,39,33,76,70,26,49,21,45,70,44,43,21,31,73,66,77,71,68,75,65,76,75,81,75,93,48,81,55,54,39,83,56,58,64,46,62,29,20,63,40,53,73,48,88,56,45,76,41,47,54,85,36,64,67,48,47,52,48,50,17,62,73,69,31,24,39,31,38,35,35,33,60,81,58,49,56,59,85,52,45,62,30,45,53,52,44,51,44,56,30,50,36,97,76,11,45,25,71,32,38,44,36,28,33,65,29,68,90,79,35,87,43,80,19,40,69,58,50,52,60,57,44,73,78,28,58,83,96,42,70,62,48,72,49,58,33,43,34,45,35,38,34,64,88,74,74,47,76,47,78,43,40,28,42,38,39,36,67

Nearest PDB structures (foldseek):
  4kib-assembly1_A  TM=5.139E-01  e=1.440E-05  Streptomyces hygroscopicus
  4m71-assembly1_B  TM=4.986E-01  e=3.531E-05  Streptomyces hygroscopicus
  4m6x-assembly1_B  TM=4.958E-01  e=6.420E-05  Streptomyces hygroscopicus
  4m72-assembly1_B  TM=4.492E-01  e=5.054E-05  Streptomyces hygroscopicus
  4m6y-assembly1_A  TM=4.960E-01  e=2.000E-04  Streptomyces hygroscopicus

Sequence (304 aa):
ASFTSVLATFLSLSILVGSSAFSASTSKNDAALVQSYTLYDNERQILGCCDEVRPSTKTRDDDEEEDEVEMFYATTKRYFMFPTSGGDDKLLQIRQTSFGCGRLGATVWPSAIALASLLAGDKYRSSIQGKRVLELGSGCGLPTLTAKEVCGSQVLATDYWEGREGLIVGNRLVPKELFGVNLAYNVGCEPQNLDWHDELSVFSVSTNFKPDIIVGSDLVYYPDDTEPLLQTLDILLKNGGGGQSMLLILPLPPTAEREALPDFRRRLESGVGDKDVVMDELEMIIRSASTDEEEIHNFLRIRI

Secondary structure (DSSP, 8-state):
------------------------------EEEEEEEEEEETT--EEEEEEEEEESS--GGGSSPPPHHHHHS-EEEEEEEE--TTS--EEEEEEEE-HHHHGGGGS--HHHHHHHHHHHSHHHHHHHTTSEEEEES-TT-HHHHIIIIIT--EEEEEE----S-SS--SS-SS-GGGTTHHHHHHHTS--EE--TT-HHHHHHHHHHT--SEEEEES----GGGHHHHHHHHHHHHSTTS---EEEEEEE-TTT---TTHHHHHHHHTT-BTTB--EEEEEEEEEEETTT--EEEEEEEEEE-

Organism: NCBI:txid267567